Protein AF-A0A9W5Z400-F1 (afdb_monomer_lite)

Radius of gyration: 17.89 Å; chains: 1; bounding box: 46×37×46 Å

InterPro domains:
  IPR029044 Nucleotide-diphospho-sugar transferases [G3DSA:3.90.550.10] (2-197)
  IPR029044 Nucleotide-diphospho-sugar transferases [SSF53448] (30-195)
  IPR050587 GNT1/Glycosyltransferase 8 [PTHR11183] (16-193)

pLDDT: mean 90.61, std 10.57, range [46.88, 98.44]

Organism: NCBI:txid319629

Structure (mmCIF, N/CA/C/O backbone):
data_AF-A0A9W5Z400-F1
#
_entry.id   AF-A0A9W5Z400-F1
#
loop_
_atom_site.group_PDB
_atom_site.id
_atom_site.type_symbol
_atom_site.label_atom_id
_atom_site.label_alt_id
_atom_site.label_comp_id
_atom_site.label_asym_id
_atom_site.label_entity_id
_atom_site.label_seq_id
_atom_site.pdbx_PDB_ins_code
_atom_site.Cartn_x
_atom_site.Cartn_y
_atom_site.Cartn_z
_atom_site.occupancy
_atom_site.B_iso_or_equiv
_atom_site.auth_seq_id
_atom_site.auth_comp_id
_atom_site.auth_asym_id
_atom_site.auth_atom_id
_atom_site.pdbx_PDB_model_num
ATOM 1 N N . MET A 1 1 ? -8.909 1.472 8.954 1.00 91.25 1 MET A N 1
ATOM 2 C CA . MET A 1 1 ? -8.642 2.135 10.253 1.00 91.25 1 MET A CA 1
ATOM 3 C C . MET A 1 1 ? -8.827 3.635 10.073 1.00 91.25 1 MET A C 1
ATOM 5 O O . MET A 1 1 ? -8.735 4.088 8.938 1.00 91.25 1 MET A O 1
ATOM 9 N N . TYR A 1 2 ? -9.121 4.393 11.129 1.00 92.81 2 TYR A N 1
ATOM 10 C CA . TYR A 1 2 ? -9.245 5.856 11.057 1.00 92.81 2 TYR A CA 1
ATOM 11 C C . TYR A 1 2 ? -8.787 6.518 12.372 1.00 92.81 2 TYR A C 1
ATOM 13 O O . TYR A 1 2 ? -8.890 5.873 13.416 1.00 92.81 2 TYR A O 1
ATOM 21 N N . PRO A 1 3 ? -8.304 7.778 12.362 1.00 92.44 3 PRO A N 1
ATOM 22 C CA . PRO A 1 3 ? -7.922 8.486 13.586 1.00 92.44 3 PRO A CA 1
ATOM 23 C C . PRO A 1 3 ? -9.074 8.578 14.596 1.00 92.44 3 PRO A C 1
ATOM 25 O O . PRO A 1 3 ? -10.140 9.097 14.267 1.00 92.44 3 PRO A O 1
ATOM 28 N N . SER A 1 4 ? -8.852 8.142 15.836 1.00 92.50 4 SER A N 1
ATOM 29 C CA . SER A 1 4 ? -9.855 8.095 16.917 1.00 92.50 4 SER A CA 1
ATOM 30 C C . SER A 1 4 ? -10.515 9.448 17.205 1.00 92.50 4 SER A C 1
ATOM 32 O O . SER A 1 4 ? -11.693 9.503 17.554 1.00 92.50 4 SER A O 1
ATOM 34 N N . LYS A 1 5 ? -9.783 10.547 16.983 1.00 90.56 5 LYS A N 1
ATOM 35 C CA . LYS A 1 5 ? -10.284 11.924 17.100 1.00 90.56 5 LYS A CA 1
ATOM 36 C C . LYS A 1 5 ? -11.416 12.271 16.125 1.00 90.56 5 LYS A C 1
ATOM 38 O O . LYS A 1 5 ? -12.110 13.260 16.346 1.00 90.56 5 LYS A O 1
ATOM 43 N N . PHE A 1 6 ? -11.592 11.517 15.038 1.00 90.81 6 PHE A N 1
ATOM 44 C CA . PHE A 1 6 ? -12.706 11.724 14.115 1.00 90.81 6 PHE A CA 1
ATOM 45 C C . PHE A 1 6 ? -13.956 11.065 14.689 1.00 90.81 6 PHE A C 1
ATOM 47 O O . PHE A 1 6 ? -14.087 9.842 14.710 1.00 90.81 6 PHE A O 1
ATOM 54 N N . LEU A 1 7 ? -14.886 11.879 15.182 1.00 86.56 7 LEU A N 1
ATOM 55 C CA . LEU A 1 7 ? -16.115 11.363 15.763 1.00 86.56 7 LEU A CA 1
ATOM 56 C C . LEU A 1 7 ? -16.988 10.754 14.660 1.00 86.56 7 LEU A C 1
ATOM 58 O O . LEU A 1 7 ? -17.197 11.339 13.607 1.00 86.56 7 LEU A O 1
ATOM 62 N N . VAL A 1 8 ? -17.545 9.576 14.923 1.00 84.62 8 VAL A N 1
ATOM 63 C CA . VAL A 1 8 ? -18.515 8.907 14.031 1.00 84.62 8 VAL A CA 1
ATOM 64 C C . VAL A 1 8 ? -19.956 9.092 14.509 1.00 84.62 8 VAL A C 1
ATOM 66 O O . VAL A 1 8 ? -20.870 8.436 14.018 1.00 84.62 8 VAL A O 1
ATOM 69 N N . SER A 1 9 ? -20.160 9.995 15.473 1.00 88.88 9 SER A N 1
ATOM 70 C CA . SER A 1 9 ? -21.476 10.353 15.997 1.00 88.88 9 SER A CA 1
ATOM 71 C C . SER A 1 9 ? -22.384 10.850 14.876 1.00 88.88 9 SER A C 1
ATOM 73 O O . SER A 1 9 ? -21.961 11.656 14.048 1.00 88.88 9 SER A O 1
ATOM 75 N N . GLU A 1 10 ? -23.646 10.424 14.881 1.00 88.81 10 GLU A N 1
ATOM 76 C CA . GLU A 1 10 ? -24.660 10.885 13.921 1.00 88.81 10 GLU A CA 1
ATOM 77 C C . GLU A 1 10 ? -24.891 12.404 13.998 1.00 88.81 10 GLU A C 1
ATOM 79 O O . GLU A 1 10 ? -25.267 13.034 13.012 1.00 88.81 10 GLU A O 1
ATOM 84 N N . ASN A 1 11 ? -24.582 13.008 15.149 1.00 90.12 11 ASN A N 1
ATOM 85 C CA . ASN A 1 11 ? -24.721 14.443 15.381 1.00 90.12 11 ASN A CA 1
ATOM 86 C C . ASN A 1 11 ? -23.493 15.256 14.935 1.00 90.12 11 ASN A C 1
ATOM 88 O O . ASN A 1 11 ? -23.542 16.486 14.969 1.00 90.12 11 ASN A O 1
ATOM 92 N N . ASP A 1 12 ? -22.393 14.608 14.531 1.00 90.31 12 ASP A N 1
ATOM 93 C CA . ASP A 1 12 ? -21.224 15.311 14.002 1.00 90.31 12 ASP A CA 1
ATOM 94 C C . ASP A 1 12 ? -21.395 15.588 12.498 1.00 90.31 12 ASP A C 1
ATOM 96 O O . ASP A 1 12 ? -21.547 14.675 11.674 1.00 90.31 12 ASP A O 1
ATOM 100 N N . SER A 1 13 ? -21.369 16.875 12.150 1.00 91.44 13 SER A N 1
ATOM 101 C CA .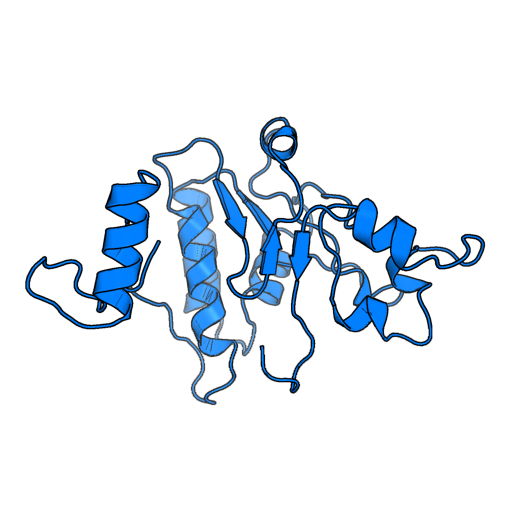 SER A 1 13 ? -21.514 17.389 10.785 1.00 91.44 13 SER A CA 1
ATOM 102 C C . SER A 1 13 ? -20.179 17.643 10.073 1.00 91.44 13 SER A C 1
ATOM 104 O O . SER A 1 13 ? -20.193 18.068 8.912 1.00 91.44 13 SER A O 1
ATOM 106 N N . SER A 1 14 ? -19.046 17.355 10.727 1.00 94.75 14 SER A N 1
ATOM 107 C CA . SER A 1 14 ? -17.711 17.431 10.130 1.00 94.75 14 SER A CA 1
ATOM 108 C C . SER A 1 14 ? -17.606 16.579 8.861 1.00 94.75 14 SER A C 1
ATOM 110 O O . SER A 1 14 ? -18.334 15.596 8.656 1.00 94.75 14 SER A O 1
ATOM 112 N N . ARG A 1 15 ? -16.708 16.982 7.955 1.00 94.31 15 ARG A N 1
ATOM 113 C CA . ARG A 1 15 ? -16.523 16.295 6.671 1.00 94.31 15 ARG A CA 1
ATOM 114 C C . ARG A 1 15 ? -16.054 14.860 6.896 1.00 94.31 15 ARG A C 1
ATOM 116 O O . ARG A 1 15 ? -16.562 13.948 6.249 1.00 94.31 15 ARG A O 1
ATOM 123 N N . GLU A 1 16 ? -15.128 14.674 7.825 1.00 94.56 16 GLU A N 1
ATOM 124 C CA . GLU A 1 16 ? -14.539 13.394 8.204 1.00 94.56 16 GLU A CA 1
ATOM 125 C C . GLU A 1 16 ? -15.621 12.445 8.722 1.00 94.56 16 GLU A C 1
ATOM 127 O O . GLU A 1 16 ? -15.765 11.337 8.203 1.00 94.56 16 GLU A O 1
ATOM 132 N N . ALA A 1 17 ? -16.452 12.906 9.664 1.00 94.44 17 ALA A N 1
ATOM 133 C CA . ALA A 1 17 ? -17.547 12.117 10.217 1.00 94.44 17 ALA A CA 1
ATOM 134 C C . ALA A 1 17 ? -18.541 11.682 9.130 1.00 94.44 17 ALA A C 1
ATOM 136 O O . ALA A 1 17 ? -18.916 10.510 9.049 1.00 94.44 17 ALA A O 1
ATOM 137 N N . ARG A 1 18 ? -18.923 12.606 8.238 1.00 94.94 18 ARG A N 1
ATOM 138 C CA . ARG A 1 18 ? -19.828 12.317 7.115 1.00 94.94 18 ARG A CA 1
ATOM 139 C C . ARG A 1 18 ? -19.253 11.284 6.146 1.00 94.94 18 ARG A C 1
ATOM 141 O O . ARG A 1 18 ? -19.992 10.402 5.718 1.00 94.94 18 ARG A O 1
ATOM 148 N N . LEU A 1 19 ? -17.968 11.381 5.798 1.00 95.50 19 LEU A N 1
ATOM 149 C CA . LEU A 1 19 ? -17.313 10.436 4.887 1.00 95.50 19 LEU A CA 1
ATOM 150 C C . LEU A 1 19 ? -17.152 9.048 5.518 1.00 95.50 19 LEU A C 1
ATOM 152 O O . LEU A 1 19 ? -17.405 8.046 4.851 1.00 95.50 19 LEU A O 1
ATOM 156 N N . LEU A 1 20 ? -16.804 8.977 6.806 1.00 96.12 20 LEU A N 1
ATOM 157 C CA . LEU A 1 20 ? -16.728 7.710 7.538 1.00 96.12 20 LEU A CA 1
ATOM 158 C C . LEU A 1 20 ? -18.101 7.030 7.622 1.00 96.12 20 LEU A C 1
ATOM 160 O O . LEU A 1 20 ? -18.207 5.839 7.324 1.00 96.12 20 LEU A O 1
ATOM 164 N N . ARG A 1 21 ? -19.164 7.780 7.949 1.00 95.75 21 ARG A N 1
ATOM 165 C CA . ARG A 1 21 ? -20.539 7.252 7.933 1.00 95.75 21 ARG A CA 1
ATOM 166 C C . ARG A 1 21 ? -20.953 6.801 6.538 1.00 95.75 21 ARG A C 1
ATOM 168 O O . ARG A 1 21 ? -21.468 5.701 6.395 1.00 95.75 21 ARG A O 1
ATOM 175 N N . PHE A 1 22 ? -20.642 7.578 5.500 1.00 95.94 22 PHE A N 1
ATOM 176 C CA . PHE A 1 22 ? -20.916 7.179 4.119 1.00 95.94 22 PHE A CA 1
ATOM 177 C C . PHE A 1 22 ? -20.249 5.842 3.765 1.00 95.94 22 PHE A C 1
ATOM 179 O O . PHE A 1 22 ? -20.914 4.967 3.209 1.00 95.94 22 PHE A O 1
ATOM 186 N N . ALA A 1 23 ? -18.978 5.658 4.139 1.00 96.25 23 ALA A N 1
ATOM 187 C CA . ALA A 1 23 ? -18.245 4.413 3.922 1.00 96.25 23 ALA A CA 1
ATOM 188 C C . ALA A 1 23 ? -18.863 3.218 4.670 1.00 96.25 23 ALA A C 1
ATOM 190 O O . ALA A 1 23 ? -19.027 2.140 4.096 1.00 96.25 23 ALA A O 1
ATOM 191 N N . ARG A 1 24 ? -19.249 3.417 5.935 1.00 96.50 24 ARG A N 1
ATOM 192 C CA . ARG A 1 24 ? -19.949 2.414 6.752 1.00 96.50 24 ARG A CA 1
ATOM 193 C C . ARG A 1 24 ? -21.296 2.030 6.132 1.00 96.50 24 ARG A C 1
ATOM 195 O O . ARG A 1 24 ? -21.558 0.848 5.939 1.00 96.50 24 ARG A O 1
ATOM 202 N N . ASP A 1 25 ? -22.118 3.022 5.805 1.00 96.81 25 ASP A N 1
ATOM 203 C CA . ASP A 1 25 ? -23.532 2.827 5.470 1.00 96.81 25 ASP A CA 1
ATOM 204 C C . ASP A 1 25 ? -23.744 2.349 4.029 1.00 96.81 25 ASP A C 1
ATOM 206 O O . ASP A 1 25 ? -24.660 1.571 3.777 1.00 96.81 25 ASP A O 1
ATOM 210 N N . ASN A 1 26 ? -22.896 2.778 3.084 1.00 97.94 26 ASN A N 1
ATOM 211 C CA . ASN A 1 26 ? -23.066 2.456 1.659 1.00 97.94 26 ASN A CA 1
ATOM 212 C C . ASN A 1 26 ? -22.161 1.318 1.180 1.00 97.94 26 ASN A C 1
ATOM 214 O O . ASN A 1 26 ? -22.515 0.629 0.227 1.00 97.94 26 ASN A O 1
ATOM 218 N N . TYR A 1 27 ? -21.009 1.110 1.825 1.00 96.69 27 TYR A N 1
ATOM 219 C CA . TYR A 1 27 ? -20.039 0.085 1.421 1.00 96.69 27 TYR A CA 1
ATOM 220 C C . TYR A 1 27 ? -19.792 -0.978 2.496 1.00 96.69 27 TYR A C 1
ATOM 222 O O . TYR A 1 27 ? -18.958 -1.859 2.303 1.00 96.69 27 TYR A O 1
ATOM 230 N N . GLY A 1 28 ? -20.489 -0.914 3.637 1.00 97.06 28 GLY A N 1
ATOM 231 C CA . GLY A 1 28 ? -20.344 -1.900 4.711 1.00 97.06 28 GLY A CA 1
ATOM 232 C C . GLY A 1 28 ? -18.962 -1.891 5.371 1.00 97.06 28 GLY A C 1
ATOM 233 O O . GLY A 1 28 ? -18.542 -2.904 5.934 1.00 97.06 28 GLY A O 1
ATOM 234 N N . VAL A 1 29 ? -18.228 -0.774 5.293 1.00 96.38 29 VAL A N 1
ATOM 235 C CA . VAL A 1 29 ? -16.872 -0.682 5.847 1.00 96.38 29 VAL A CA 1
ATOM 236 C C . VAL A 1 29 ? -16.911 -0.839 7.367 1.00 96.38 29 VAL A C 1
ATOM 238 O O . VAL A 1 29 ? -17.578 -0.085 8.078 1.00 96.38 29 VAL A O 1
ATOM 241 N N . LYS A 1 30 ? -16.120 -1.786 7.885 1.00 95.62 30 LYS A N 1
ATOM 242 C CA . LYS A 1 30 ? -15.877 -1.940 9.324 1.00 95.62 30 LYS A CA 1
ATOM 243 C C . LYS A 1 30 ? -14.902 -0.865 9.801 1.00 95.62 30 LYS A C 1
ATOM 245 O O . LYS A 1 30 ? -13.687 -0.975 9.630 1.00 95.62 30 LYS A O 1
ATOM 250 N N . LEU A 1 31 ? -15.444 0.191 10.398 1.00 95.31 31 LEU A N 1
ATOM 251 C CA . LEU A 1 31 ? -14.658 1.288 10.953 1.00 95.31 31 LEU A CA 1
ATOM 252 C C . LEU A 1 31 ? -13.960 0.850 12.250 1.00 95.31 31 LEU A C 1
ATOM 254 O O . LEU A 1 31 ? -14.615 0.441 13.204 1.00 95.31 31 LEU A O 1
ATOM 258 N N . LYS A 1 32 ? -12.629 0.972 12.291 1.00 94.06 32 LYS A N 1
ATOM 259 C CA . LYS A 1 32 ? -11.805 0.734 13.485 1.00 94.06 32 LYS A CA 1
ATOM 260 C C . LYS A 1 32 ? -11.026 2.005 13.852 1.00 94.06 32 LYS A C 1
ATOM 262 O O . LYS A 1 32 ? -10.175 2.397 13.040 1.00 94.06 32 LYS A O 1
ATOM 267 N N . PRO A 1 33 ? -11.321 2.651 14.997 1.00 94.12 33 PRO A N 1
ATOM 268 C CA . PRO A 1 33 ? -10.570 3.812 15.457 1.00 94.12 33 PRO A CA 1
ATOM 269 C C . PRO A 1 33 ? -9.173 3.393 15.912 1.00 94.12 33 PRO A C 1
ATOM 271 O O . PRO A 1 33 ? -8.991 2.303 16.452 1.00 94.12 33 PRO A O 1
ATOM 274 N N . ILE A 1 34 ? -8.203 4.275 15.708 1.00 92.38 34 ILE A N 1
ATOM 275 C CA . ILE A 1 34 ? -6.815 4.095 16.132 1.00 92.38 34 ILE A CA 1
ATOM 276 C C . ILE A 1 34 ? -6.236 5.407 16.658 1.00 92.38 34 ILE A C 1
ATOM 278 O O . ILE A 1 34 ? -6.613 6.489 16.204 1.00 92.38 34 ILE A O 1
ATOM 282 N N . GLU A 1 35 ? -5.273 5.308 17.564 1.00 91.00 35 GLU A N 1
ATOM 283 C CA . GLU A 1 35 ? -4.413 6.440 17.898 1.00 91.00 35 GLU A CA 1
ATOM 284 C C . GLU A 1 35 ? -3.3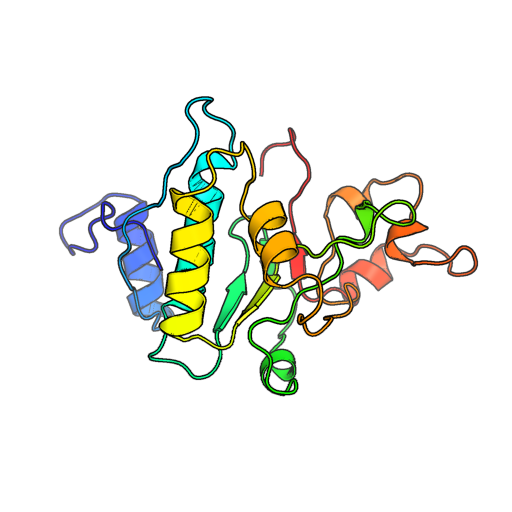35 6.590 16.823 1.00 91.00 35 GLU A C 1
ATOM 286 O O . GLU A 1 35 ? -2.681 5.620 16.440 1.00 91.00 35 GLU A O 1
ATOM 291 N N . VAL A 1 36 ? -3.176 7.805 16.301 1.00 87.56 3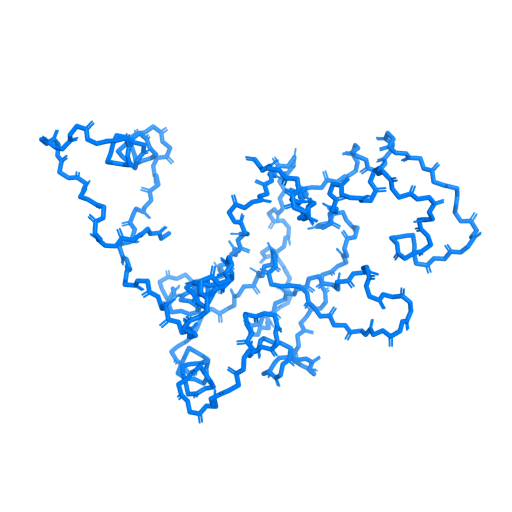6 VAL A N 1
ATOM 292 C CA . VAL A 1 36 ? -2.169 8.095 15.274 1.00 87.56 36 VAL A CA 1
ATOM 293 C C . VAL A 1 36 ? -0.794 8.071 15.929 1.00 87.56 36 VAL A C 1
ATOM 295 O O . VAL A 1 36 ? -0.555 8.808 16.887 1.00 87.56 36 VAL A O 1
ATOM 298 N N . ILE A 1 37 ? 0.120 7.268 15.386 1.00 82.31 37 ILE A N 1
ATOM 299 C CA . ILE A 1 37 ? 1.514 7.276 15.825 1.00 82.31 37 ILE A CA 1
ATOM 300 C C . ILE A 1 37 ? 2.202 8.451 15.134 1.00 82.31 37 ILE A C 1
ATOM 302 O O . ILE A 1 37 ? 2.311 8.489 13.908 1.00 82.31 37 ILE A O 1
ATOM 306 N N . MET A 1 38 ? 2.650 9.414 15.936 1.00 74.88 38 MET A N 1
ATOM 307 C CA . MET A 1 38 ? 3.469 10.541 15.500 1.00 74.88 38 MET A CA 1
ATOM 308 C C . MET A 1 38 ? 4.845 10.434 16.145 1.00 74.88 38 MET A C 1
ATOM 310 O O . MET A 1 38 ? 4.953 10.452 17.372 1.00 74.88 38 MET A O 1
ATOM 314 N N . LYS A 1 39 ? 5.887 10.355 15.317 1.00 69.75 39 LYS A N 1
ATOM 315 C CA . LYS A 1 39 ? 7.286 10.367 15.754 1.00 69.75 39 LYS A CA 1
ATOM 316 C C . LYS A 1 39 ? 8.094 11.271 14.813 1.00 69.75 39 LYS A C 1
ATOM 318 O O . LYS A 1 39 ? 7.853 11.296 13.610 1.00 69.75 39 LYS A O 1
ATOM 323 N N . GLY A 1 40 ? 9.005 12.062 15.385 1.00 58.00 40 GLY A N 1
ATOM 324 C CA . GLY A 1 40 ? 9.754 13.113 14.683 1.00 58.00 40 GLY A CA 1
ATOM 325 C C . GLY A 1 40 ? 9.122 14.510 14.816 1.00 58.00 40 GLY A C 1
ATOM 326 O O . GLY A 1 40 ? 7.910 14.681 14.726 1.00 58.00 40 GLY A O 1
ATOM 327 N N . GLY A 1 41 ? 9.955 15.526 15.070 1.00 46.88 41 GLY A N 1
ATOM 328 C CA . GLY A 1 41 ? 9.536 16.896 15.424 1.00 46.88 41 GLY A CA 1
ATOM 329 C C . GLY A 1 41 ? 9.586 17.929 14.290 1.00 46.88 41 GLY A C 1
ATOM 330 O O . GLY A 1 41 ? 9.443 19.119 14.554 1.00 46.88 41 GLY A O 1
ATOM 331 N N . GLY A 1 42 ? 9.820 17.508 13.043 1.00 52.12 42 GLY A N 1
ATOM 332 C CA . GLY A 1 42 ? 10.124 18.420 11.929 1.00 52.12 42 GLY A CA 1
ATOM 333 C C . GLY A 1 42 ? 8.953 18.817 11.024 1.00 52.12 42 GLY A C 1
ATOM 334 O O . GLY A 1 42 ? 9.159 19.576 10.084 1.00 52.12 42 GLY A O 1
ATOM 335 N N . GLY A 1 43 ? 7.741 18.291 11.239 1.00 53.59 43 GLY A N 1
ATOM 336 C CA . GLY A 1 43 ? 6.599 18.563 10.350 1.00 53.59 43 GLY A CA 1
ATOM 337 C C . GLY A 1 43 ? 6.733 17.969 8.940 1.00 53.59 43 GLY A C 1
ATOM 338 O O . GLY A 1 43 ? 5.981 18.351 8.045 1.00 53.59 43 GLY A O 1
ATOM 339 N N . ALA A 1 44 ? 7.670 17.034 8.729 1.00 59.59 44 ALA A N 1
ATOM 340 C CA . ALA A 1 44 ? 7.772 16.289 7.479 1.00 59.59 44 ALA A CA 1
ATOM 341 C C . ALA A 1 44 ? 6.456 15.524 7.217 1.00 59.59 44 ALA A C 1
ATOM 343 O O . ALA A 1 44 ? 5.876 14.983 8.172 1.00 59.59 44 ALA A O 1
ATOM 344 N N . PRO A 1 45 ? 5.986 15.428 5.954 1.00 60.88 45 PRO A N 1
ATOM 345 C CA . PRO A 1 45 ? 4.711 14.783 5.626 1.00 60.88 45 PRO A CA 1
ATOM 346 C C . PRO A 1 45 ? 4.597 13.336 6.133 1.00 60.88 45 PRO A C 1
ATOM 348 O O . PRO A 1 45 ? 3.495 12.836 6.341 1.00 60.88 45 PRO A O 1
ATOM 351 N N . TRP A 1 46 ? 5.731 12.671 6.366 1.00 63.59 46 TRP A N 1
ATOM 352 C CA . TRP A 1 46 ? 5.818 11.250 6.708 1.00 63.59 46 TRP A CA 1
ATOM 353 C C . TRP A 1 46 ? 5.945 10.987 8.215 1.00 63.59 46 TRP A C 1
ATOM 355 O O . TRP A 1 46 ? 6.010 9.838 8.635 1.00 63.59 46 TRP A O 1
ATOM 365 N N . SER A 1 47 ? 5.896 12.024 9.056 1.00 64.56 47 SER A N 1
ATOM 366 C CA . SER A 1 47 ? 5.939 11.911 10.531 1.00 64.56 47 SER A CA 1
ATOM 367 C C . SER A 1 47 ? 4.792 11.091 11.149 1.00 64.56 47 SER A C 1
ATOM 369 O O . SER A 1 47 ? 4.869 10.678 12.306 1.00 64.56 47 SER A O 1
ATOM 371 N N . THR A 1 48 ? 3.730 10.829 10.380 1.00 71.75 48 THR A N 1
ATOM 372 C CA . THR A 1 48 ? 2.596 9.965 10.763 1.00 71.75 48 THR A CA 1
ATOM 373 C C . THR A 1 48 ? 2.601 8.603 10.063 1.00 71.75 48 THR A C 1
ATOM 375 O O . THR A 1 48 ? 1.707 7.789 10.314 1.00 71.75 48 THR A O 1
ATOM 378 N N . SER A 1 49 ? 3.590 8.330 9.203 1.00 74.69 49 SER A N 1
ATOM 379 C CA . SER A 1 49 ? 3.648 7.132 8.350 1.00 74.69 49 SER A CA 1
ATOM 380 C C . SER A 1 49 ? 3.626 5.830 9.152 1.00 74.69 49 SER A C 1
ATOM 382 O O . SER A 1 49 ? 2.944 4.892 8.746 1.00 74.69 49 SER A O 1
ATOM 384 N N . TYR A 1 50 ? 4.223 5.807 10.350 1.00 82.56 50 TYR A N 1
ATOM 385 C CA . TYR A 1 50 ? 4.193 4.674 11.288 1.00 82.56 50 TYR A CA 1
ATOM 386 C C . TYR A 1 50 ? 2.781 4.157 11.583 1.00 82.56 50 TYR A C 1
ATOM 388 O O . TYR A 1 50 ? 2.592 2.983 11.892 1.00 82.56 50 TYR A O 1
ATOM 396 N N . THR A 1 51 ? 1.766 5.014 11.450 1.00 85.00 51 THR A N 1
ATOM 397 C CA . THR A 1 51 ? 0.360 4.649 11.653 1.00 85.00 51 THR A CA 1
ATOM 398 C C . THR A 1 51 ? -0.080 3.502 10.740 1.00 85.00 51 THR A C 1
ATOM 400 O O . THR A 1 51 ? -0.921 2.698 11.144 1.00 85.00 51 THR A O 1
ATOM 403 N N . LYS A 1 52 ? 0.504 3.359 9.539 1.00 90.31 52 LYS A N 1
ATOM 404 C CA . LYS A 1 52 ? 0.177 2.235 8.646 1.00 90.31 52 LYS A CA 1
ATOM 405 C C . LYS A 1 52 ? 0.646 0.884 9.202 1.00 90.31 52 LYS A C 1
ATOM 407 O O . LYS A 1 52 ? 0.019 -0.135 8.933 1.00 90.31 52 LYS A O 1
ATOM 412 N N . LEU A 1 53 ? 1.674 0.875 10.056 1.00 92.25 53 LEU A N 1
ATOM 413 C CA . LEU A 1 53 ? 2.199 -0.337 10.696 1.00 92.25 53 LEU A CA 1
ATOM 414 C C . LEU A 1 53 ? 1.256 -0.887 11.781 1.00 92.25 53 LEU A C 1
ATOM 416 O O . LEU A 1 53 ? 1.344 -2.060 12.134 1.00 92.25 53 LEU A O 1
ATOM 420 N N . LEU A 1 54 ? 0.250 -0.114 12.217 1.00 93.62 54 LEU A N 1
ATOM 421 C CA . LEU A 1 54 ? -0.855 -0.628 13.043 1.00 93.62 54 LEU A CA 1
ATOM 422 C C . LEU A 1 54 ? -1.678 -1.722 12.336 1.00 93.62 54 LEU A C 1
ATOM 424 O O . LEU A 1 54 ? -2.445 -2.436 12.988 1.00 93.62 54 LEU A O 1
ATOM 428 N N . ALA A 1 55 ? -1.521 -1.881 11.016 1.00 95.38 55 ALA A N 1
ATOM 429 C CA . ALA A 1 55 ? -2.124 -2.972 10.257 1.00 95.38 55 ALA A CA 1
ATOM 430 C C . ALA A 1 55 ? -1.650 -4.360 10.733 1.00 95.38 55 ALA A C 1
ATOM 432 O O . ALA A 1 55 ? -2.425 -5.312 10.664 1.00 95.38 55 ALA A O 1
ATOM 433 N N . PHE A 1 56 ? -0.441 -4.472 11.297 1.00 96.38 56 PHE A N 1
ATOM 434 C CA . PHE A 1 56 ? 0.074 -5.726 11.865 1.00 96.38 56 PHE A CA 1
ATOM 435 C C . PHE A 1 56 ? -0.696 -6.189 13.110 1.00 96.38 56 PHE A C 1
ATOM 437 O O . PHE A 1 56 ? -0.697 -7.377 13.418 1.00 96.38 56 PHE A O 1
ATOM 444 N N . ASN A 1 57 ? -1.421 -5.284 13.778 1.00 96.19 57 ASN A N 1
ATOM 445 C CA . ASN A 1 57 ? -2.268 -5.608 14.929 1.00 96.19 57 ASN A CA 1
ATOM 446 C C . ASN A 1 57 ? -3.712 -5.989 14.542 1.00 96.19 57 ASN A C 1
ATOM 448 O O . ASN A 1 57 ? -4.582 -6.126 15.399 1.00 96.19 57 ASN A O 1
ATOM 452 N N . GLN A 1 58 ? -4.029 -6.115 13.250 1.00 95.94 58 GLN A N 1
ATOM 453 C CA . GLN A 1 58 ? -5.372 -6.489 12.790 1.00 95.94 58 GLN A CA 1
ATOM 454 C C . GLN A 1 58 ? -5.585 -8.011 12.835 1.00 95.94 58 GLN A C 1
ATOM 456 O O . GLN A 1 58 ? -5.972 -8.620 11.843 1.00 95.94 58 GLN A O 1
ATOM 461 N N . THR A 1 59 ? -5.363 -8.610 14.005 1.00 96.50 59 THR A N 1
ATOM 462 C CA . THR A 1 59 ? -5.363 -10.065 14.251 1.00 96.50 59 THR A CA 1
ATOM 463 C C . THR A 1 59 ? -6.733 -10.739 14.140 1.00 96.50 59 THR A C 1
ATOM 465 O O . THR A 1 59 ? -6.817 -11.960 14.152 1.00 96.50 59 THR A O 1
ATOM 468 N N . ASP A 1 60 ? -7.804 -9.964 13.949 1.00 96.12 60 ASP A N 1
ATOM 469 C CA . ASP A 1 60 ? -9.128 -10.485 13.576 1.00 96.12 60 ASP A CA 1
ATOM 470 C C . ASP A 1 60 ? -9.175 -11.046 12.135 1.00 96.12 60 ASP A C 1
ATOM 472 O O . ASP A 1 60 ? -10.214 -11.554 11.707 1.00 96.12 60 ASP A O 1
ATOM 476 N N . TYR A 1 61 ? -8.094 -10.895 11.362 1.00 97.06 61 TYR A N 1
ATOM 477 C CA . TYR A 1 61 ? -7.987 -11.321 9.969 1.00 97.06 61 TYR A CA 1
ATOM 478 C C . TYR A 1 61 ? -6.714 -12.143 9.741 1.00 97.06 61 TYR A C 1
ATOM 480 O O . TYR A 1 61 ? -5.640 -11.768 10.204 1.00 97.06 61 TYR A O 1
ATOM 488 N N . ASP A 1 62 ? -6.812 -13.200 8.930 1.00 97.44 62 ASP A N 1
ATOM 489 C CA . ASP A 1 62 ? -5.657 -14.035 8.555 1.00 97.44 62 ASP A CA 1
ATOM 490 C C . ASP A 1 62 ? -4.671 -13.310 7.623 1.00 97.44 62 ASP A C 1
ATOM 492 O O . ASP A 1 62 ? -3.482 -13.638 7.549 1.00 97.44 62 ASP A O 1
ATOM 496 N N . ARG A 1 63 ? -5.187 -12.353 6.846 1.00 98.00 63 ARG A N 1
ATOM 497 C CA . ARG A 1 63 ? -4.458 -11.579 5.840 1.00 98.00 63 ARG A CA 1
ATOM 498 C C . ARG A 1 63 ? -5.016 -10.166 5.774 1.00 98.00 63 ARG A C 1
ATOM 500 O O . ARG A 1 63 ? -6.233 -9.981 5.744 1.00 98.00 63 ARG A O 1
ATOM 507 N N . VAL A 1 64 ? -4.134 -9.178 5.680 1.00 97.88 64 VAL A N 1
ATOM 508 C CA . VAL A 1 64 ? -4.503 -7.765 5.540 1.00 97.88 64 VAL A CA 1
ATOM 509 C C . VAL A 1 64 ? -3.695 -7.141 4.418 1.00 97.88 64 VAL A C 1
ATOM 511 O O . VAL A 1 64 ? -2.478 -7.044 4.508 1.00 97.88 64 VAL A O 1
ATOM 514 N N . LEU A 1 65 ? -4.375 -6.691 3.366 1.00 97.88 65 LEU A N 1
ATOM 515 C CA . LEU A 1 65 ? -3.765 -5.872 2.325 1.00 97.88 65 LEU A CA 1
ATOM 516 C C . LEU A 1 65 ? -3.851 -4.399 2.747 1.00 97.88 65 LEU A C 1
ATOM 518 O O . LEU A 1 65 ? -4.925 -3.796 2.725 1.00 97.88 65 LEU A O 1
ATOM 522 N N . ASN A 1 66 ? -2.724 -3.835 3.168 1.00 97.00 66 ASN A N 1
ATOM 523 C CA . ASN A 1 66 ? -2.591 -2.427 3.506 1.00 97.00 66 ASN A CA 1
ATOM 524 C C . ASN A 1 66 ? -2.192 -1.623 2.261 1.00 97.00 66 ASN A C 1
ATOM 526 O O . ASN A 1 66 ? -1.207 -1.950 1.599 1.00 97.00 66 ASN A O 1
ATOM 530 N N . LEU A 1 67 ? -2.944 -0.561 1.978 1.00 95.94 67 LEU A N 1
ATOM 531 C CA . LEU A 1 67 ? -2.730 0.348 0.852 1.00 95.94 67 LEU A CA 1
ATOM 532 C C . LEU A 1 67 ? -2.461 1.752 1.386 1.00 95.94 67 LEU A C 1
ATOM 534 O O . LEU A 1 67 ? -3.070 2.170 2.375 1.00 95.94 67 LEU A O 1
ATOM 538 N N . ASP A 1 68 ? -1.554 2.467 0.735 1.00 92.06 68 ASP A N 1
ATOM 539 C CA . ASP A 1 68 ? -1.297 3.864 1.049 1.00 92.06 68 ASP A CA 1
ATOM 540 C C . ASP A 1 68 ? -2.492 4.764 0.705 1.00 92.06 68 ASP A C 1
ATOM 542 O O . ASP A 1 68 ? -3.327 4.457 -0.149 1.00 92.06 68 ASP A O 1
ATOM 546 N N . SER A 1 69 ? -2.590 5.886 1.414 1.00 89.38 69 SER A N 1
ATOM 547 C CA . SER A 1 69 ? -3.733 6.807 1.299 1.00 89.38 69 SER A CA 1
ATOM 548 C C . SER A 1 69 ? -3.698 7.680 0.041 1.00 89.38 69 SER A C 1
ATOM 550 O O . SER A 1 69 ? -4.718 8.229 -0.372 1.00 89.38 69 SER A O 1
ATOM 552 N N . ASP A 1 70 ? -2.526 7.794 -0.567 1.00 89.94 70 ASP A N 1
ATOM 553 C CA . ASP A 1 70 ? -2.204 8.550 -1.767 1.00 89.94 70 ASP A CA 1
ATOM 554 C C . ASP A 1 70 ? -2.060 7.628 -2.978 1.00 89.94 70 ASP A C 1
ATOM 556 O O . ASP A 1 70 ? -1.086 7.693 -3.729 1.00 89.94 70 ASP A O 1
ATOM 560 N N . ALA A 1 71 ? -3.047 6.764 -3.185 1.00 93.81 71 ALA A N 1
ATOM 561 C CA . ALA A 1 71 ? -3.071 5.850 -4.312 1.00 93.81 71 ALA A CA 1
ATOM 562 C C . ALA A 1 71 ? -4.490 5.597 -4.822 1.00 93.81 71 ALA A C 1
ATOM 564 O O . ALA A 1 71 ? -5.492 5.947 -4.198 1.00 93.81 71 ALA A O 1
ATOM 565 N N . THR A 1 72 ? -4.584 4.982 -5.995 1.00 95.31 72 THR A N 1
ATOM 566 C CA . THR A 1 72 ? -5.843 4.537 -6.590 1.00 95.31 72 THR A CA 1
ATOM 567 C C . THR A 1 72 ? -5.724 3.093 -7.050 1.00 95.31 72 THR A C 1
ATOM 569 O O . THR A 1 72 ? -4.773 2.705 -7.730 1.00 95.31 72 THR A O 1
ATOM 572 N N . LEU A 1 73 ? -6.735 2.301 -6.695 1.00 96.62 73 LEU A N 1
ATOM 573 C CA . LEU A 1 73 ? -6.915 0.951 -7.204 1.00 96.62 73 LEU A CA 1
ATOM 574 C C . LEU A 1 73 ? -7.570 1.021 -8.587 1.00 96.62 73 LEU A C 1
ATOM 576 O O . LEU A 1 73 ? -8.692 1.508 -8.721 1.00 96.62 73 LEU A O 1
ATOM 580 N N . LEU A 1 74 ? -6.870 0.537 -9.609 1.00 97.88 74 LEU A N 1
ATOM 581 C CA . LEU A 1 74 ? -7.356 0.504 -10.990 1.00 97.88 74 LEU A CA 1
ATOM 582 C C . LEU A 1 74 ? -8.032 -0.831 -11.328 1.00 97.88 74 LEU A C 1
ATOM 584 O O . LEU A 1 74 ? -8.907 -0.874 -12.190 1.00 97.88 74 LEU A O 1
ATOM 588 N N . GLN A 1 75 ? -7.633 -1.920 -10.661 1.00 98.12 75 GLN A N 1
ATOM 589 C CA . GLN A 1 75 ? -8.141 -3.278 -10.892 1.00 98.12 75 GLN A CA 1
ATOM 590 C C . GLN A 1 75 ? -8.104 -4.104 -9.597 1.00 98.12 75 GLN A C 1
ATOM 592 O O . GLN A 1 75 ? -7.367 -3.768 -8.674 1.00 98.12 75 GLN A O 1
ATOM 597 N N . THR A 1 76 ? -8.857 -5.211 -9.532 1.00 97.12 76 THR A N 1
ATOM 598 C CA . THR A 1 76 ? -8.786 -6.133 -8.381 1.00 97.12 76 THR A CA 1
ATOM 599 C C . THR A 1 76 ? -7.390 -6.754 -8.228 1.00 97.12 76 THR A C 1
ATOM 601 O O . THR A 1 76 ? -6.714 -7.047 -9.221 1.00 97.12 76 THR A O 1
ATOM 604 N N . MET A 1 77 ? -6.982 -6.952 -6.972 1.00 97.81 77 MET A N 1
ATOM 605 C CA . MET A 1 77 ? -5.729 -7.592 -6.555 1.00 97.81 77 MET A CA 1
ATOM 606 C C . MET A 1 77 ? -5.993 -8.793 -5.630 1.00 97.81 77 MET A C 1
ATOM 608 O O . MET A 1 77 ? -5.146 -9.140 -4.808 1.00 97.81 77 MET A O 1
ATOM 612 N N . ASP A 1 78 ? -7.179 -9.407 -5.719 1.00 97.50 78 ASP A N 1
ATOM 613 C CA . ASP A 1 78 ? -7.604 -10.491 -4.819 1.00 97.50 78 ASP A CA 1
ATOM 614 C C . ASP A 1 78 ? -6.655 -11.696 -4.853 1.00 97.50 78 ASP A C 1
ATOM 616 O O . ASP A 1 78 ? -6.472 -12.386 -3.849 1.00 97.50 78 ASP A O 1
ATOM 620 N N . GLU A 1 79 ? -5.989 -11.929 -5.986 1.00 98.00 79 GLU A N 1
ATOM 621 C CA . GLU A 1 79 ? -4.987 -12.983 -6.122 1.00 98.00 79 GLU A CA 1
ATOM 622 C C . GLU A 1 79 ? -3.802 -12.834 -5.158 1.00 98.00 79 GLU A C 1
ATOM 624 O O . GLU A 1 79 ? -3.173 -13.840 -4.828 1.00 98.00 79 GLU A O 1
ATOM 629 N N . LEU A 1 80 ? -3.516 -11.625 -4.653 1.00 98.25 80 LEU A N 1
ATOM 630 C CA . LEU A 1 80 ? -2.473 -11.429 -3.645 1.00 98.25 80 LEU A CA 1
ATOM 631 C C . LEU A 1 80 ? -2.784 -12.210 -2.362 1.00 98.25 80 LEU A C 1
ATOM 633 O O . LEU A 1 80 ? -1.870 -12.733 -1.734 1.00 98.25 80 LEU A O 1
ATOM 637 N N . PHE A 1 81 ? -4.058 -12.390 -2.002 1.00 98.12 81 PHE A N 1
ATOM 638 C CA . PHE A 1 81 ? -4.442 -13.173 -0.822 1.00 98.12 81 PHE A CA 1
ATOM 639 C C . PHE A 1 81 ? -4.143 -14.676 -0.952 1.00 98.12 81 PHE A C 1
ATOM 641 O O . PHE A 1 81 ? -4.184 -15.389 0.051 1.00 98.12 81 PHE A O 1
ATOM 648 N N . LEU A 1 82 ? -3.821 -15.156 -2.158 1.00 97.50 82 LEU A N 1
ATOM 649 C CA . LEU A 1 82 ? -3.450 -16.549 -2.430 1.00 97.50 82 LEU A CA 1
ATOM 650 C C . LEU A 1 82 ? -1.936 -16.793 -2.354 1.00 97.50 82 LEU A C 1
ATOM 652 O O . LEU A 1 82 ? -1.489 -17.926 -2.544 1.00 97.50 82 LEU A O 1
ATOM 656 N N . LEU A 1 83 ? -1.141 -15.749 -2.102 1.00 97.69 83 LEU A N 1
ATOM 657 C CA . LEU A 1 83 ? 0.301 -15.877 -1.936 1.00 97.69 83 LEU A CA 1
ATOM 658 C C . LEU A 1 83 ? 0.655 -16.798 -0.748 1.00 97.69 83 LEU A C 1
ATOM 660 O O . LEU A 1 83 ? -0.096 -16.863 0.235 1.00 97.69 83 LEU A O 1
ATOM 664 N N . PRO A 1 84 ? 1.805 -17.502 -0.806 1.00 97.12 84 PRO A N 1
ATOM 665 C CA . PRO A 1 84 ? 2.288 -18.306 0.312 1.00 97.12 84 PRO A CA 1
ATOM 666 C C . PRO A 1 84 ? 2.358 -17.505 1.624 1.00 97.12 84 PRO A C 1
ATOM 668 O O . PRO A 1 84 ? 2.609 -16.299 1.586 1.00 97.12 84 PRO A O 1
ATOM 671 N N . PRO A 1 85 ? 2.167 -18.151 2.789 1.00 94.81 85 PRO A N 1
ATOM 672 C CA . PRO A 1 85 ? 2.320 -17.490 4.081 1.00 94.81 85 PRO A CA 1
ATOM 673 C C . PRO A 1 85 ? 3.700 -16.841 4.246 1.00 94.81 85 PRO A C 1
ATOM 675 O O . PRO A 1 85 ? 4.721 -17.503 4.069 1.00 94.81 85 PRO A O 1
ATOM 678 N N . ALA A 1 86 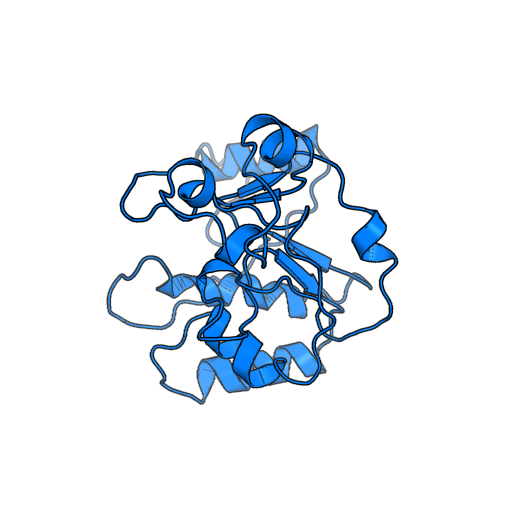? 3.706 -15.567 4.624 1.00 96.00 86 ALA A N 1
ATOM 679 C CA . ALA A 1 86 ? 4.873 -14.786 5.022 1.00 96.00 86 ALA A CA 1
ATOM 680 C C . ALA A 1 86 ? 4.409 -13.695 6.006 1.00 96.00 86 ALA A C 1
ATOM 682 O O . ALA A 1 86 ? 3.245 -13.289 5.919 1.00 96.00 86 ALA A O 1
ATOM 683 N N . PRO A 1 87 ? 5.270 -13.196 6.918 1.00 96.25 87 PRO A N 1
ATOM 684 C CA . PRO A 1 87 ? 4.911 -12.082 7.802 1.00 96.25 87 PRO A CA 1
ATOM 685 C C . PRO A 1 87 ? 4.424 -10.861 7.012 1.00 96.25 87 PRO A C 1
ATOM 687 O O . PRO A 1 87 ? 3.414 -10.241 7.356 1.00 96.25 87 PRO A O 1
ATOM 690 N N . VAL A 1 88 ? 5.107 -10.570 5.902 1.00 97.81 88 VAL A N 1
ATOM 691 C CA . VAL A 1 88 ? 4.736 -9.521 4.960 1.00 97.81 88 VAL A CA 1
ATOM 692 C C . VAL A 1 88 ? 5.171 -9.883 3.534 1.00 97.81 88 VAL A C 1
ATOM 694 O O . VAL A 1 88 ? 6.183 -10.555 3.328 1.00 97.81 88 VAL A O 1
ATOM 697 N N . ALA A 1 89 ? 4.402 -9.429 2.546 1.00 98.38 89 ALA A N 1
ATOM 698 C CA . ALA A 1 89 ? 4.784 -9.398 1.142 1.00 98.38 89 ALA A CA 1
ATOM 699 C C . ALA A 1 89 ? 4.689 -7.966 0.599 1.00 98.38 89 ALA A C 1
ATOM 701 O O . ALA A 1 89 ? 3.688 -7.282 0.838 1.00 98.38 89 ALA A O 1
ATOM 702 N N . MET A 1 90 ? 5.714 -7.509 -0.125 1.00 98.25 90 MET A N 1
ATOM 703 C CA . MET A 1 90 ? 5.834 -6.114 -0.575 1.00 98.25 90 MET A CA 1
ATOM 704 C C . MET A 1 90 ? 6.425 -6.004 -1.985 1.00 98.25 90 MET A C 1
ATOM 706 O O . MET A 1 90 ? 7.251 -6.839 -2.373 1.00 98.25 90 MET A O 1
ATOM 710 N N . PRO A 1 91 ? 6.061 -4.965 -2.758 1.00 97.50 91 PRO A N 1
ATOM 711 C CA . PRO A 1 91 ? 6.752 -4.635 -3.993 1.00 97.50 91 PRO A CA 1
ATOM 712 C C . PRO A 1 91 ? 8.150 -4.069 -3.757 1.00 97.50 91 PRO A C 1
ATOM 714 O O . PRO A 1 91 ? 8.390 -3.364 -2.777 1.00 97.50 91 PRO A O 1
ATOM 717 N N . LEU A 1 92 ? 9.058 -4.312 -4.704 1.00 95.25 92 LEU A N 1
ATOM 718 C CA . LEU A 1 92 ? 10.303 -3.551 -4.782 1.00 95.25 92 LEU A CA 1
ATOM 719 C C . LEU A 1 92 ? 10.000 -2.098 -5.166 1.00 95.25 92 LEU A C 1
ATOM 721 O O . LEU A 1 92 ? 9.213 -1.827 -6.076 1.00 95.25 92 LEU A O 1
ATOM 725 N N . ALA A 1 93 ? 10.673 -1.174 -4.492 1.00 95.88 93 ALA A N 1
ATOM 726 C CA . ALA A 1 93 ? 10.700 0.243 -4.814 1.00 95.88 93 ALA A CA 1
ATOM 727 C C . ALA A 1 93 ? 11.596 0.465 -6.041 1.00 95.88 93 ALA A C 1
ATOM 729 O O . ALA A 1 93 ? 12.750 0.881 -5.935 1.00 95.88 93 ALA A O 1
ATOM 730 N N . TYR A 1 94 ? 11.074 0.120 -7.220 1.00 95.38 94 TYR A N 1
ATOM 731 C CA . TYR A 1 94 ? 11.850 0.045 -8.460 1.00 95.38 94 TYR A CA 1
ATOM 732 C C . TYR A 1 94 ? 12.580 1.353 -8.805 1.00 95.38 94 TYR A C 1
ATOM 734 O O . TYR A 1 94 ? 13.592 1.310 -9.486 1.00 95.38 94 TYR A O 1
ATOM 742 N N . TRP A 1 95 ? 12.115 2.511 -8.333 1.00 94.19 95 TRP A N 1
ATOM 743 C CA . TRP A 1 95 ? 12.740 3.814 -8.587 1.00 94.19 95 TRP A CA 1
ATOM 744 C C . TRP A 1 95 ? 14.129 3.977 -7.951 1.00 94.19 95 TRP A C 1
ATOM 746 O O . TRP A 1 95 ? 14.846 4.909 -8.307 1.00 94.19 95 TRP A O 1
ATOM 756 N N . PHE A 1 96 ? 14.527 3.079 -7.046 1.00 92.62 96 PHE A N 1
ATOM 757 C CA . PHE A 1 96 ? 15.899 3.003 -6.540 1.00 92.62 96 PHE A CA 1
ATOM 758 C C . PHE A 1 96 ? 16.806 2.056 -7.349 1.00 92.62 96 PHE A C 1
ATOM 760 O O . PHE A 1 96 ? 18.017 2.003 -7.119 1.00 92.62 96 PHE A O 1
ATOM 767 N N . TYR A 1 97 ? 16.256 1.323 -8.322 1.00 88.56 97 TYR A N 1
ATOM 768 C CA . TYR A 1 97 ? 17.022 0.450 -9.208 1.00 88.56 97 TYR A CA 1
ATOM 769 C C . TYR A 1 97 ? 17.945 1.263 -10.140 1.00 88.56 97 TYR A C 1
ATOM 771 O O . TYR A 1 97 ? 17.541 2.324 -10.621 1.00 88.56 97 TYR A O 1
ATOM 779 N N . PRO A 1 98 ? 19.161 0.776 -10.463 1.00 88.06 98 PRO A N 1
ATOM 780 C CA . PRO A 1 98 ? 19.786 -0.475 -10.012 1.00 88.06 98 PRO A CA 1
ATOM 781 C C . PRO A 1 98 ? 20.581 -0.350 -8.707 1.00 88.06 98 PRO A C 1
ATOM 783 O O . PRO A 1 98 ? 21.212 -1.318 -8.289 1.00 88.06 98 PRO A O 1
ATOM 786 N N . ASN A 1 99 ? 20.597 0.834 -8.095 1.00 91.31 99 ASN A N 1
ATOM 787 C CA . ASN A 1 99 ? 21.516 1.150 -7.005 1.00 91.31 99 ASN A CA 1
ATOM 788 C C . ASN A 1 99 ? 21.140 0.436 -5.707 1.00 91.31 99 ASN A C 1
ATOM 790 O O . ASN A 1 99 ? 22.019 -0.062 -5.006 1.00 91.31 99 ASN A O 1
ATOM 794 N N . GLU A 1 100 ? 19.845 0.366 -5.405 1.00 91.88 100 GLU A N 1
ATOM 795 C CA . GLU A 1 100 ? 19.348 -0.249 -4.181 1.00 91.88 100 GLU A CA 1
ATOM 796 C C . GLU A 1 100 ? 18.202 -1.209 -4.476 1.00 91.88 100 GLU A C 1
ATOM 798 O O . GLU A 1 100 ? 17.410 -1.034 -5.408 1.00 91.88 100 GLU A O 1
ATOM 803 N N . ARG A 1 101 ? 18.112 -2.247 -3.645 1.00 91.00 101 ARG A N 1
ATOM 804 C CA . ARG A 1 101 ? 17.046 -3.242 -3.698 1.00 91.00 101 ARG A CA 1
ATOM 805 C C . ARG A 1 101 ? 16.268 -3.194 -2.393 1.00 91.00 101 ARG A C 1
ATOM 807 O O . ARG A 1 101 ? 16.491 -4.005 -1.503 1.00 91.00 101 ARG A O 1
ATOM 814 N N . VAL A 1 102 ? 15.374 -2.217 -2.308 1.00 95.06 102 VAL A N 1
ATOM 815 C CA . VAL A 1 102 ? 14.524 -1.968 -1.140 1.00 95.06 102 VAL A CA 1
ATOM 816 C C . VAL A 1 102 ? 13.050 -2.128 -1.500 1.00 95.06 102 VAL A C 1
ATOM 818 O O . VAL A 1 102 ? 12.651 -1.997 -2.660 1.00 95.06 102 VAL A O 1
ATOM 821 N N . PHE A 1 103 ? 12.236 -2.447 -0.505 1.00 96.50 103 PHE A N 1
ATOM 822 C CA . PHE A 1 103 ? 10.792 -2.622 -0.615 1.00 96.50 103 PHE A CA 1
ATOM 823 C C . PHE A 1 103 ? 10.054 -1.327 -0.316 1.00 96.50 103 PHE A C 1
ATOM 825 O O . PHE A 1 103 ? 10.508 -0.531 0.501 1.00 96.50 103 PHE A O 1
ATOM 832 N N . THR A 1 104 ? 8.894 -1.133 -0.935 1.00 95.38 104 THR A N 1
ATOM 833 C CA . THR A 1 104 ? 7.989 -0.030 -0.596 1.00 95.38 104 THR A CA 1
ATOM 834 C C . THR A 1 104 ? 6.865 -0.497 0.323 1.00 95.38 104 THR A C 1
ATOM 836 O O . THR A 1 104 ? 6.259 -1.544 0.110 1.00 95.38 104 THR A O 1
ATOM 839 N N . SER A 1 105 ? 6.543 0.326 1.319 1.00 94.50 105 SER A N 1
ATOM 840 C CA . SER A 1 105 ? 5.389 0.167 2.214 1.00 94.50 105 SER A CA 1
ATOM 841 C C . SER A 1 105 ? 4.079 0.706 1.612 1.00 94.50 105 SER A C 1
ATOM 843 O O . SER A 1 105 ? 3.041 0.704 2.283 1.00 94.50 105 SER A O 1
ATOM 845 N N . GLY A 1 106 ? 4.106 1.193 0.362 1.00 94.56 106 GLY A N 1
ATOM 846 C CA . GLY A 1 106 ? 2.932 1.735 -0.327 1.00 94.56 106 GLY A CA 1
ATOM 847 C C . GLY A 1 106 ? 1.857 0.681 -0.624 1.00 94.56 106 GLY A C 1
ATOM 848 O O . GLY A 1 106 ? 0.686 1.018 -0.803 1.00 94.56 106 GLY A O 1
ATOM 849 N N . LEU A 1 107 ? 2.252 -0.595 -0.652 1.00 97.06 107 LEU A N 1
ATOM 850 C CA . LEU A 1 107 ? 1.382 -1.767 -0.699 1.00 97.06 107 LEU A CA 1
ATOM 851 C C . LEU A 1 107 ? 2.033 -2.873 0.134 1.00 97.06 107 LEU A C 1
ATOM 853 O O . LEU A 1 107 ? 3.176 -3.242 -0.124 1.00 97.06 107 LEU A O 1
ATOM 857 N N . MET A 1 108 ? 1.308 -3.417 1.108 1.00 97.88 108 MET A N 1
ATOM 858 C CA . MET A 1 108 ? 1.793 -4.524 1.939 1.00 97.88 108 MET A CA 1
ATOM 859 C C . MET A 1 108 ? 0.691 -5.559 2.120 1.00 97.88 108 MET A C 1
ATOM 861 O O . MET A 1 108 ? -0.392 -5.225 2.598 1.00 97.88 108 MET A O 1
ATOM 865 N N . LEU A 1 109 ? 0.966 -6.818 1.791 1.00 98.44 109 LEU A N 1
ATOM 866 C CA . LEU A 1 109 ? 0.139 -7.933 2.243 1.00 98.44 109 LEU A CA 1
ATOM 867 C C . LEU A 1 109 ? 0.730 -8.466 3.543 1.00 98.44 109 LEU A C 1
ATOM 869 O O . LEU A 1 109 ? 1.835 -8.992 3.549 1.00 98.44 109 LEU A O 1
ATOM 873 N N . ILE A 1 110 ? -0.004 -8.324 4.634 1.00 98.25 110 ILE A N 1
ATOM 874 C CA . ILE A 1 110 ? 0.450 -8.630 5.988 1.00 98.25 110 ILE A CA 1
ATOM 875 C C . ILE A 1 110 ? -0.253 -9.896 6.471 1.00 98.25 110 ILE A C 1
ATOM 877 O O . ILE A 1 110 ? -1.456 -10.060 6.241 1.00 98.25 110 ILE A O 1
ATOM 881 N N . GLN A 1 111 ? 0.480 -10.764 7.169 1.00 97.81 111 GLN A N 1
ATOM 882 C CA . GLN A 1 111 ? -0.089 -11.788 8.043 1.00 97.81 111 GLN A CA 1
ATOM 883 C C . GLN A 1 111 ? -0.032 -11.262 9.488 1.00 97.81 111 GLN A C 1
ATOM 885 O O . GLN A 1 111 ? 1.032 -11.312 10.109 1.00 97.81 111 GLN A O 1
ATOM 890 N N . PRO A 1 112 ? -1.139 -10.712 10.025 1.00 97.44 112 PRO A N 1
ATOM 891 C CA . PRO A 1 112 ? -1.121 -10.052 11.326 1.00 97.44 112 PRO A CA 1
ATOM 892 C C . PRO A 1 112 ? -0.764 -11.023 12.455 1.00 97.44 112 PRO A C 1
ATOM 894 O O . PRO A 1 112 ? -1.246 -12.156 12.486 1.00 97.44 112 PRO A O 1
ATOM 897 N N . SER A 1 113 ? 0.042 -10.568 13.412 1.00 96.75 113 SER A N 1
ATOM 898 C CA . SER A 1 113 ? 0.305 -11.292 14.659 1.00 96.75 113 SER A CA 1
ATOM 899 C C . SER A 1 113 ? 0.698 -10.317 15.763 1.00 96.75 113 SER A C 1
ATOM 901 O O . SER A 1 113 ? 1.253 -9.246 15.500 1.00 96.75 113 SER A O 1
ATOM 903 N N . THR A 1 114 ? 0.399 -10.679 17.009 1.00 96.25 114 THR A N 1
ATOM 904 C CA . THR A 1 114 ? 0.779 -9.862 18.167 1.00 96.25 114 THR A CA 1
ATOM 905 C C . THR A 1 114 ? 2.299 -9.813 18.321 1.00 96.25 114 THR A C 1
ATOM 907 O O . THR A 1 114 ? 2.843 -8.772 18.678 1.00 96.25 114 THR A O 1
ATOM 910 N N . GLU A 1 115 ? 2.986 -10.907 18.001 1.00 96.00 115 GLU A N 1
ATOM 911 C CA . GLU A 1 115 ? 4.441 -11.023 18.037 1.00 96.00 115 GLU A CA 1
ATOM 912 C C . GLU A 1 115 ? 5.112 -10.052 17.056 1.00 96.00 115 GLU A C 1
ATOM 914 O O . GLU A 1 115 ? 5.941 -9.242 17.472 1.00 96.00 115 GLU A O 1
ATOM 919 N N . GLU A 1 116 ? 4.713 -10.067 15.779 1.00 94.88 116 GLU A N 1
ATOM 920 C CA . GLU A 1 116 ? 5.272 -9.156 14.769 1.00 94.88 116 GLU A CA 1
ATOM 921 C C . GLU A 1 116 ? 4.917 -7.697 15.057 1.00 94.88 116 GLU A C 1
ATOM 923 O O . GLU A 1 116 ? 5.743 -6.802 14.879 1.00 94.88 116 GLU A O 1
ATOM 928 N N . PHE A 1 117 ? 3.708 -7.442 15.564 1.00 95.25 117 PHE A N 1
ATOM 929 C CA . PHE A 1 117 ? 3.317 -6.096 15.960 1.00 95.25 117 PHE A CA 1
ATOM 930 C C . PHE A 1 117 ? 4.175 -5.555 17.113 1.00 95.25 117 PHE A C 1
ATOM 932 O O . PHE A 1 117 ? 4.609 -4.405 17.056 1.00 95.25 117 PHE A O 1
ATOM 939 N N . ASN A 1 118 ? 4.471 -6.373 18.127 1.00 94.38 118 ASN A N 1
ATOM 940 C CA . ASN A 1 118 ? 5.353 -5.970 19.223 1.00 94.38 118 ASN A CA 1
ATOM 941 C C . ASN A 1 118 ? 6.780 -5.703 18.727 1.00 94.38 118 ASN A C 1
ATOM 943 O O . ASN A 1 118 ? 7.347 -4.670 19.072 1.00 94.38 118 ASN A O 1
ATOM 947 N N . ARG A 1 119 ? 7.318 -6.562 17.849 1.00 93.50 119 ARG A N 1
ATOM 948 C CA . ARG A 1 119 ? 8.637 -6.368 17.218 1.00 93.50 119 ARG A CA 1
ATOM 949 C C . ARG A 1 119 ? 8.719 -5.042 16.450 1.00 93.50 119 ARG A C 1
ATOM 951 O O . ARG A 1 119 ? 9.720 -4.337 16.534 1.00 93.50 119 ARG A O 1
ATOM 958 N N . LEU A 1 120 ? 7.653 -4.681 15.731 1.00 91.88 120 LEU A N 1
ATOM 959 C CA . LEU A 1 120 ? 7.537 -3.385 15.054 1.00 91.88 120 LEU A CA 1
ATOM 960 C C . LEU A 1 120 ? 7.483 -2.215 16.038 1.00 91.88 120 LEU A C 1
ATOM 962 O O . LEU A 1 120 ? 8.132 -1.199 15.805 1.00 91.88 120 LEU A O 1
ATOM 966 N N . LEU A 1 121 ? 6.715 -2.330 17.124 1.00 89.31 121 LEU A N 1
ATOM 967 C CA . LEU A 1 121 ? 6.626 -1.275 18.135 1.00 89.31 121 LEU A CA 1
ATOM 968 C C . LEU A 1 121 ? 7.961 -1.042 18.846 1.00 89.31 121 LEU A C 1
ATOM 970 O O . LEU A 1 121 ? 8.322 0.114 19.047 1.00 89.31 121 LEU A O 1
ATOM 974 N N . GLU A 1 122 ? 8.689 -2.102 19.192 1.00 90.31 122 GLU A N 1
ATOM 975 C CA . GLU A 1 122 ? 10.040 -2.001 19.760 1.00 90.31 122 GLU A CA 1
ATOM 976 C C . GLU A 1 122 ? 10.960 -1.225 18.809 1.00 90.31 122 GLU A C 1
ATOM 978 O O . GLU A 1 122 ? 11.572 -0.237 19.205 1.00 90.31 122 GLU A O 1
ATOM 983 N N . GLU A 1 123 ? 10.969 -1.568 17.518 1.00 88.75 123 GLU A N 1
ATOM 984 C CA . GLU A 1 123 ? 11.763 -0.835 16.527 1.00 88.75 123 GLU A CA 1
ATOM 985 C C . GLU A 1 123 ? 11.337 0.642 16.411 1.00 88.75 123 GLU A C 1
ATOM 987 O O . GLU A 1 123 ? 12.189 1.534 16.398 1.00 88.75 123 GLU A O 1
ATOM 992 N N . ILE A 1 124 ? 10.026 0.914 16.392 1.00 84.25 124 ILE A N 1
ATOM 993 C CA . ILE A 1 124 ? 9.469 2.273 16.320 1.00 84.25 124 ILE A CA 1
ATOM 994 C C . ILE A 1 124 ? 9.820 3.098 17.560 1.00 84.25 124 ILE A C 1
ATOM 996 O O . ILE A 1 124 ? 10.036 4.298 17.417 1.00 84.25 124 ILE A O 1
ATOM 1000 N N . TRP A 1 125 ? 9.855 2.539 18.767 1.00 83.00 125 TRP A N 1
ATOM 1001 C CA . TRP A 1 125 ? 10.033 3.337 19.988 1.00 83.00 125 TRP A CA 1
ATOM 1002 C C . TRP A 1 125 ? 11.473 3.367 20.500 1.00 83.00 125 TRP A C 1
ATOM 1004 O O . TRP A 1 125 ? 11.902 4.413 20.995 1.00 83.00 125 TRP A O 1
ATOM 1014 N N . ASP A 1 126 ? 12.236 2.292 20.311 1.00 81.88 126 ASP A N 1
ATOM 1015 C CA . ASP A 1 126 ? 13.557 2.137 20.928 1.00 81.88 126 ASP A CA 1
ATOM 1016 C C . ASP A 1 126 ? 14.709 2.629 20.040 1.00 81.88 126 ASP A C 1
ATOM 1018 O O . ASP A 1 126 ? 15.801 2.903 20.542 1.00 81.88 126 ASP A O 1
ATOM 1022 N N . ASN A 1 127 ? 14.480 2.822 18.735 1.00 70.69 127 ASN A N 1
ATOM 1023 C CA . ASN A 1 127 ? 15.483 3.376 17.822 1.00 70.69 127 ASN A CA 1
ATOM 1024 C C . ASN A 1 127 ? 15.145 4.832 17.474 1.00 70.69 127 ASN A C 1
ATOM 1026 O O . ASN A 1 127 ? 14.227 5.072 16.693 1.00 70.69 127 ASN A O 1
ATOM 1030 N N . PRO A 1 128 ? 15.852 5.846 18.008 1.00 60.19 128 PRO A N 1
ATOM 1031 C CA . PRO A 1 128 ? 15.565 7.263 17.758 1.00 60.19 128 PRO A CA 1
ATOM 1032 C C . PRO A 1 128 ? 16.007 7.744 16.360 1.00 60.19 128 PRO A C 1
ATOM 1034 O O . PRO A 1 128 ? 16.396 8.900 16.206 1.00 60.19 128 PRO A O 1
ATOM 1037 N N . SER A 1 129 ? 15.978 6.879 15.345 1.00 63.19 129 SER A N 1
ATOM 1038 C CA . SER A 1 129 ? 16.295 7.259 13.972 1.00 63.19 129 SER A CA 1
ATOM 1039 C C . SER A 1 129 ? 15.208 8.157 13.368 1.00 63.19 129 SER A C 1
ATOM 1041 O O . SER A 1 129 ? 14.044 8.130 13.778 1.00 63.19 129 SER A O 1
ATOM 1043 N N . GLU A 1 130 ? 15.604 8.961 12.376 1.00 68.88 130 GLU A N 1
ATOM 1044 C CA . GLU A 1 130 ? 14.699 9.708 11.484 1.00 68.88 130 GLU A CA 1
ATOM 1045 C C . GLU A 1 130 ? 14.024 8.789 10.444 1.00 68.88 130 GLU A C 1
ATOM 1047 O O . GLU A 1 130 ? 13.429 9.270 9.484 1.00 68.88 130 GLU A O 1
ATOM 1052 N N . ASP A 1 131 ? 14.132 7.473 10.640 1.00 74.31 131 ASP A N 1
ATOM 1053 C CA . ASP A 1 131 ? 13.593 6.424 9.782 1.00 74.31 131 ASP A CA 1
ATOM 1054 C C . ASP A 1 131 ? 12.072 6.473 9.779 1.00 74.31 131 ASP A C 1
ATOM 1056 O O . ASP A 1 131 ? 11.441 6.558 10.838 1.00 74.31 131 ASP A O 1
ATOM 1060 N N . TYR A 1 132 ? 11.477 6.362 8.599 1.00 82.94 132 TYR A N 1
ATOM 1061 C CA . TYR A 1 132 ? 10.038 6.296 8.428 1.00 82.94 132 TYR A CA 1
ATOM 1062 C C . TYR A 1 132 ? 9.598 4.835 8.275 1.00 82.94 132 TYR A C 1
ATOM 1064 O O . TYR A 1 132 ? 10.301 3.880 8.615 1.00 82.94 132 TYR A O 1
ATOM 1072 N N . ASP A 1 133 ? 8.373 4.646 7.808 1.00 84.25 133 ASP A N 1
ATOM 1073 C CA . ASP A 1 133 ? 7.780 3.336 7.599 1.00 84.25 133 ASP A CA 1
ATOM 1074 C C . ASP A 1 133 ? 8.592 2.447 6.647 1.00 84.25 133 ASP A C 1
ATOM 1076 O O . ASP A 1 133 ? 8.739 1.260 6.937 1.00 84.25 133 ASP A O 1
ATOM 1080 N N . MET A 1 134 ? 9.132 2.990 5.548 1.00 89.56 134 MET A N 1
ATOM 1081 C CA . MET A 1 134 ? 9.918 2.208 4.584 1.00 89.56 134 MET A CA 1
ATOM 1082 C C . MET A 1 134 ? 11.223 1.680 5.184 1.00 89.56 134 MET A C 1
ATOM 1084 O O . MET A 1 134 ? 11.532 0.499 5.013 1.00 89.56 134 MET A O 1
ATOM 1088 N N . GLU A 1 135 ? 11.976 2.506 5.904 1.00 90.19 135 GLU A N 1
ATOM 1089 C CA . GLU A 1 135 ? 13.234 2.096 6.528 1.00 90.19 135 GLU A CA 1
ATOM 1090 C C . GLU A 1 135 ? 12.996 1.011 7.587 1.00 90.19 135 GLU A C 1
ATOM 1092 O O . GLU A 1 135 ? 13.688 -0.008 7.587 1.00 90.19 135 GLU A O 1
ATOM 1097 N N . ILE A 1 136 ? 11.955 1.163 8.417 1.00 90.69 136 ILE A N 1
ATOM 1098 C CA . ILE A 1 136 ? 11.603 0.178 9.452 1.00 90.69 136 ILE A CA 1
ATOM 1099 C C . ILE A 1 136 ? 11.248 -1.175 8.837 1.00 90.69 136 ILE A C 1
ATOM 1101 O O . ILE A 1 136 ? 11.792 -2.201 9.251 1.00 90.69 136 ILE A O 1
ATOM 1105 N N . VAL A 1 137 ? 10.349 -1.213 7.846 1.00 93.44 137 VAL A N 1
ATOM 1106 C CA . VAL A 1 137 ? 9.932 -2.502 7.268 1.00 93.44 137 VAL A CA 1
ATOM 1107 C C . VAL A 1 137 ? 11.070 -3.176 6.510 1.00 93.44 137 VAL A C 1
ATOM 1109 O O . VAL A 1 137 ? 11.181 -4.397 6.567 1.00 93.44 137 VAL A O 1
ATOM 1112 N N . ASN A 1 138 ? 11.953 -2.415 5.855 1.00 94.81 138 ASN A N 1
ATOM 1113 C CA . ASN A 1 138 ? 13.140 -2.983 5.213 1.00 94.81 138 ASN A CA 1
ATOM 1114 C C . ASN A 1 138 ? 14.149 -3.504 6.242 1.00 94.81 138 ASN A C 1
ATOM 1116 O O . ASN A 1 138 ? 14.716 -4.574 6.037 1.00 94.81 138 ASN A O 1
ATOM 1120 N N . LYS A 1 139 ? 14.337 -2.808 7.368 1.00 93.19 139 LYS A N 1
ATOM 1121 C CA . LYS A 1 139 ? 15.216 -3.261 8.454 1.00 93.19 139 LYS A CA 1
ATOM 1122 C C . LYS A 1 139 ? 14.717 -4.556 9.101 1.00 93.19 139 LYS A C 1
ATOM 1124 O O . LYS A 1 139 ? 15.520 -5.431 9.409 1.00 93.19 139 LYS A O 1
ATOM 1129 N N . ILE A 1 140 ? 13.407 -4.679 9.319 1.00 93.62 140 ILE A N 1
ATOM 1130 C CA . ILE A 1 140 ? 12.813 -5.836 10.007 1.00 93.62 140 ILE A CA 1
ATOM 1131 C C . ILE A 1 140 ? 12.618 -7.031 9.065 1.00 93.62 140 ILE A C 1
ATOM 1133 O O . ILE A 1 140 ? 12.852 -8.168 9.482 1.00 93.62 140 ILE A O 1
ATOM 1137 N N . TYR A 1 141 ? 12.175 -6.781 7.827 1.00 95.25 141 TYR A N 1
ATOM 1138 C CA . TYR A 1 141 ? 11.689 -7.812 6.901 1.00 95.25 141 TYR A CA 1
ATOM 1139 C C . TYR A 1 141 ? 12.496 -7.942 5.608 1.00 95.25 141 TYR A C 1
ATOM 1141 O O . TYR A 1 141 ? 12.139 -8.773 4.777 1.00 95.25 141 TYR A O 1
ATOM 1149 N N . GLY A 1 142 ? 13.551 -7.150 5.398 1.00 93.00 142 GLY A N 1
ATOM 1150 C CA . GLY A 1 142 ? 14.294 -7.123 4.131 1.00 93.00 142 GLY A CA 1
ATOM 1151 C C . GLY A 1 142 ? 14.782 -8.495 3.654 1.00 93.00 142 GLY A C 1
ATOM 1152 O O . GLY A 1 142 ? 14.770 -8.752 2.451 1.00 93.00 142 GLY A O 1
ATOM 1153 N N . ASP A 1 143 ? 15.120 -9.387 4.590 1.00 91.88 143 ASP A N 1
ATOM 1154 C CA . ASP A 1 143 ? 15.604 -10.741 4.300 1.00 91.88 143 ASP A CA 1
ATOM 1155 C C . ASP A 1 143 ? 14.488 -11.807 4.218 1.00 91.88 143 ASP A C 1
ATOM 1157 O O . ASP A 1 143 ? 14.670 -12.828 3.557 1.00 91.88 143 ASP A O 1
ATOM 1161 N N . ASP A 1 144 ? 13.322 -11.560 4.830 1.00 89.31 144 ASP A N 1
ATOM 1162 C CA . ASP A 1 144 ? 12.245 -12.553 5.030 1.00 89.31 144 ASP A CA 1
ATOM 1163 C C . ASP A 1 144 ? 10.918 -12.186 4.332 1.00 89.31 144 ASP A C 1
ATOM 1165 O O . ASP A 1 144 ? 9.885 -12.837 4.522 1.00 89.31 144 ASP A O 1
ATOM 1169 N N . THR A 1 145 ? 10.912 -11.125 3.526 1.00 95.81 145 THR A N 1
ATOM 1170 C CA . THR A 1 145 ? 9.715 -10.662 2.815 1.00 95.81 145 THR A CA 1
ATOM 1171 C C . THR A 1 145 ? 9.455 -11.464 1.545 1.00 95.81 145 THR A C 1
ATOM 1173 O O . THR A 1 145 ? 10.356 -11.778 0.757 1.00 95.81 145 THR A O 1
ATOM 1176 N N . LEU A 1 146 ? 8.181 -11.752 1.292 1.00 97.62 146 LEU A N 1
ATOM 1177 C CA . LEU A 1 146 ? 7.763 -12.291 0.007 1.00 97.62 146 LEU A CA 1
ATOM 1178 C C . LEU A 1 146 ? 7.678 -11.157 -1.029 1.00 97.62 146 LEU A C 1
ATOM 1180 O O . LEU A 1 146 ? 6.999 -10.151 -0.837 1.00 97.62 146 LEU A O 1
ATOM 1184 N N . ILE A 1 147 ? 8.349 -11.320 -2.166 1.00 97.56 147 ILE A N 1
ATOM 1185 C CA . ILE A 1 147 ? 8.404 -10.270 -3.189 1.00 97.56 147 ILE A CA 1
ATOM 1186 C C . ILE A 1 147 ? 7.115 -10.261 -4.014 1.00 97.56 147 ILE A C 1
ATOM 1188 O O . ILE A 1 147 ? 6.797 -11.237 -4.697 1.00 97.56 147 ILE A O 1
ATOM 1192 N N . ILE A 1 148 ? 6.423 -9.122 -4.026 1.00 97.94 148 ILE A N 1
ATOM 1193 C CA . ILE A 1 148 ? 5.382 -8.817 -5.014 1.00 97.94 148 ILE A CA 1
ATOM 1194 C C . ILE A 1 148 ? 6.073 -8.142 -6.213 1.00 97.94 148 ILE A C 1
ATOM 1196 O O . ILE A 1 148 ? 6.877 -7.229 -6.023 1.00 97.94 148 ILE A O 1
ATOM 1200 N N . PRO A 1 149 ? 5.824 -8.549 -7.467 1.00 96.00 149 PRO A N 1
ATOM 1201 C CA . PRO A 1 149 ? 6.387 -7.825 -8.603 1.00 96.00 149 PRO A CA 1
ATOM 1202 C C . PRO A 1 149 ? 5.785 -6.412 -8.666 1.00 96.00 149 PRO A C 1
ATOM 1204 O O . PRO A 1 149 ? 4.577 -6.247 -8.546 1.00 96.00 149 PRO A O 1
ATOM 1207 N N . HIS A 1 150 ? 6.579 -5.364 -8.890 1.00 96.25 150 HIS A N 1
ATOM 1208 C CA . HIS A 1 150 ? 6.018 -4.006 -9.003 1.00 96.25 150 HIS A CA 1
ATOM 1209 C C . HIS A 1 150 ? 5.123 -3.848 -10.241 1.00 96.25 150 HIS A C 1
ATOM 1211 O O . HIS A 1 150 ? 4.200 -3.045 -10.245 1.00 96.25 150 HIS A O 1
ATOM 12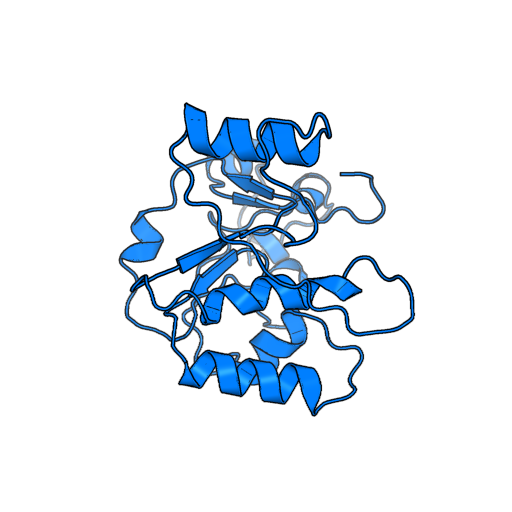17 N N . ARG A 1 151 ? 5.316 -4.667 -11.278 1.00 96.75 151 ARG A N 1
ATOM 1218 C CA . ARG A 1 151 ? 4.386 -4.779 -12.410 1.00 96.75 151 ARG A CA 1
ATOM 1219 C C . ARG A 1 151 ? 3.456 -5.980 -12.183 1.00 96.75 151 ARG A C 1
ATOM 1221 O O . ARG A 1 151 ? 3.968 -7.097 -12.115 1.00 96.75 151 ARG A O 1
ATOM 1228 N N . PRO A 1 152 ? 2.122 -5.813 -12.085 1.00 97.31 152 PRO A N 1
ATOM 1229 C CA . PRO A 1 152 ? 1.334 -4.579 -12.230 1.00 97.31 152 PRO A CA 1
ATOM 1230 C C . PRO A 1 152 ? 0.963 -3.858 -10.909 1.00 97.31 152 PRO A C 1
ATOM 1232 O O . PRO A 1 152 ? 0.095 -2.984 -10.919 1.00 97.31 152 PRO A O 1
ATOM 1235 N N . TYR A 1 153 ? 1.542 -4.239 -9.768 1.00 98.12 153 TYR A N 1
ATOM 1236 C CA . TYR A 1 153 ? 1.057 -3.874 -8.425 1.00 98.12 153 TYR A CA 1
ATOM 1237 C C . TYR A 1 153 ? 1.578 -2.550 -7.840 1.00 98.12 153 TYR A C 1
ATOM 1239 O O . TYR A 1 153 ? 1.220 -2.203 -6.719 1.00 98.12 153 TYR A O 1
ATOM 1247 N N . MET A 1 154 ? 2.439 -1.821 -8.542 1.00 96.94 154 MET A N 1
ATOM 1248 C CA . MET A 1 154 ? 2.985 -0.545 -8.087 1.00 96.94 154 MET A CA 1
ATOM 1249 C C . MET A 1 154 ? 3.488 0.268 -9.283 1.00 96.94 154 MET A C 1
ATOM 1251 O O . MET A 1 154 ? 4.594 0.052 -9.781 1.00 96.94 154 MET A O 1
ATOM 1255 N N . LEU A 1 155 ? 2.675 1.216 -9.738 1.00 97.12 155 LEU A N 1
ATOM 1256 C CA . LEU A 1 155 ? 3.070 2.227 -10.716 1.00 97.12 155 LEU A CA 1
ATOM 1257 C C . LEU A 1 155 ? 3.086 3.594 -10.032 1.00 97.12 155 LEU A C 1
ATOM 1259 O O . LEU A 1 155 ? 2.063 4.010 -9.495 1.00 97.12 155 LEU A O 1
ATOM 1263 N N . LEU A 1 156 ? 4.215 4.301 -10.072 1.00 95.81 156 LEU A N 1
ATOM 1264 C CA . LEU A 1 156 ? 4.263 5.693 -9.629 1.00 95.81 156 LEU A CA 1
ATOM 1265 C C . LEU A 1 156 ? 3.741 6.612 -10.734 1.00 95.81 156 LEU A C 1
ATOM 1267 O O . LEU A 1 156 ? 4.114 6.458 -11.898 1.00 95.81 156 LEU A O 1
ATOM 1271 N N . THR A 1 157 ? 2.948 7.627 -10.395 1.00 93.88 157 THR A N 1
ATOM 1272 C CA . THR A 1 157 ? 2.542 8.654 -11.375 1.00 93.88 157 THR A CA 1
ATOM 1273 C C . THR A 1 157 ? 3.733 9.405 -11.972 1.00 93.88 157 THR A C 1
ATOM 1275 O O . THR A 1 157 ? 3.699 9.775 -13.148 1.00 93.88 157 THR A O 1
ATOM 1278 N N . GLY A 1 158 ? 4.818 9.557 -11.207 1.00 92.25 158 GLY A N 1
ATOM 1279 C CA . GLY A 1 158 ? 6.076 10.136 -11.679 1.00 92.25 158 GLY A CA 1
ATOM 1280 C C . GLY A 1 158 ? 6.709 9.363 -12.833 1.00 92.25 158 GLY A C 1
ATOM 1281 O O . GLY A 1 158 ? 7.331 9.976 -13.700 1.00 92.25 158 GLY A O 1
ATOM 1282 N N . GLU A 1 159 ? 6.467 8.052 -12.914 1.00 94.88 159 GLU A N 1
ATOM 1283 C CA . GLU A 1 159 ? 6.953 7.208 -14.008 1.00 94.88 159 GLU A CA 1
ATOM 1284 C C . GLU A 1 159 ? 6.400 7.658 -15.356 1.00 94.88 159 GLU A C 1
ATOM 1286 O O . GLU A 1 159 ? 7.127 7.714 -16.338 1.00 94.88 159 GLU A O 1
ATOM 1291 N N . LEU A 1 160 ? 5.133 8.077 -15.401 1.00 93.06 160 LEU A N 1
ATOM 1292 C CA . LEU A 1 160 ? 4.481 8.529 -16.634 1.00 93.06 160 LEU A CA 1
ATOM 1293 C C . LEU A 1 160 ? 5.088 9.825 -17.195 1.00 93.06 160 LEU A C 1
ATOM 1295 O O . LEU A 1 160 ? 4.816 10.186 -18.340 1.00 93.06 160 LEU A O 1
ATOM 1299 N N . ARG A 1 161 ? 5.886 10.538 -16.391 1.00 90.00 161 ARG A N 1
ATOM 1300 C CA . ARG A 1 161 ? 6.561 11.793 -16.758 1.00 90.00 161 ARG A CA 1
ATOM 1301 C C . ARG A 1 161 ? 8.079 11.640 -16.859 1.00 90.00 161 ARG A C 1
ATOM 1303 O O . ARG A 1 161 ? 8.753 12.605 -17.224 1.00 90.00 161 ARG A O 1
ATOM 1310 N N . ALA A 1 162 ? 8.617 10.478 -16.494 1.00 91.69 162 ALA A N 1
ATOM 1311 C CA . ALA A 1 162 ? 10.047 10.236 -16.489 1.00 91.69 162 ALA A CA 1
ATOM 1312 C C . ALA A 1 162 ? 10.614 10.275 -17.915 1.00 91.69 162 ALA A C 1
ATOM 1314 O O . ALA A 1 162 ? 9.928 9.988 -18.892 1.00 91.69 162 ALA A O 1
ATOM 1315 N N . GLN A 1 163 ? 11.886 10.656 -18.035 1.00 92.38 163 GLN A N 1
ATOM 1316 C CA . GLN A 1 163 ? 12.605 10.618 -19.315 1.00 92.38 163 GLN A CA 1
ATOM 1317 C C . GLN A 1 163 ? 13.229 9.246 -19.591 1.00 92.38 163 GLN A C 1
ATOM 1319 O O . GLN A 1 163 ? 13.523 8.921 -20.739 1.00 92.38 163 GLN A O 1
ATOM 1324 N N . SER A 1 164 ? 13.461 8.467 -18.535 1.00 93.81 164 SER A N 1
ATOM 1325 C CA . SER A 1 164 ? 13.979 7.106 -18.596 1.00 93.81 164 SER A CA 1
ATOM 1326 C C . SER A 1 164 ? 13.059 6.196 -17.801 1.00 93.81 164 SER A C 1
ATOM 1328 O O . SER A 1 164 ? 12.654 6.552 -16.698 1.00 93.81 164 SER A O 1
ATOM 1330 N N . HIS A 1 165 ? 12.785 5.023 -18.366 1.00 95.81 165 HIS A N 1
ATOM 1331 C CA . HIS A 1 165 ? 11.893 4.013 -17.798 1.00 95.81 165 HIS A CA 1
ATOM 1332 C C . HIS A 1 165 ? 12.622 2.703 -17.486 1.00 95.81 165 HIS A C 1
ATOM 1334 O O . HIS A 1 165 ? 11.991 1.700 -17.169 1.00 95.81 165 HIS A O 1
ATOM 1340 N N . GLU A 1 166 ? 13.956 2.685 -17.581 1.00 94.88 166 GLU A N 1
ATOM 1341 C CA . GLU A 1 166 ? 14.765 1.477 -17.368 1.00 94.88 166 GLU A CA 1
ATOM 1342 C C . GLU A 1 166 ? 14.549 0.885 -15.969 1.00 94.88 166 GLU A C 1
ATOM 1344 O O . GLU A 1 166 ? 14.464 -0.331 -15.825 1.00 94.88 166 GLU A O 1
ATOM 1349 N N . ALA A 1 167 ? 14.383 1.734 -14.952 1.00 94.44 167 ALA A N 1
ATOM 1350 C CA . ALA A 1 167 ? 14.096 1.309 -13.586 1.00 94.44 167 ALA A CA 1
ATOM 1351 C C . ALA A 1 167 ? 12.742 0.587 -13.473 1.00 94.44 167 ALA A C 1
ATOM 1353 O O . ALA A 1 167 ? 12.648 -0.477 -12.862 1.00 94.44 167 ALA A O 1
ATOM 1354 N N . TYR A 1 168 ? 11.698 1.119 -14.116 1.00 96.06 168 TYR A N 1
ATOM 1355 C CA . TYR A 1 168 ? 10.378 0.492 -14.144 1.00 96.06 168 TYR A CA 1
ATOM 1356 C C . TYR A 1 168 ? 10.345 -0.775 -15.006 1.00 96.06 168 TYR A C 1
ATOM 1358 O O . TYR A 1 168 ? 9.750 -1.784 -14.618 1.00 96.06 168 TYR A O 1
ATOM 1366 N N . LEU A 1 169 ? 10.992 -0.755 -16.170 1.00 95.69 169 LEU A N 1
ATOM 1367 C CA . LEU A 1 169 ? 11.060 -1.906 -17.072 1.00 95.69 169 LEU A CA 1
ATOM 1368 C C . LEU A 1 169 ? 11.991 -3.003 -16.525 1.00 95.69 169 LEU A C 1
ATOM 1370 O O . LEU A 1 169 ? 11.813 -4.188 -16.815 1.00 95.69 169 LEU A O 1
ATOM 1374 N N . GLY A 1 170 ? 12.970 -2.633 -15.701 1.00 92.38 170 GLY A N 1
ATOM 1375 C CA . GLY A 1 170 ? 14.012 -3.522 -15.190 1.00 92.38 170 GLY A CA 1
ATOM 1376 C C . GLY A 1 170 ? 14.963 -4.029 -16.279 1.00 92.38 170 GLY A C 1
ATOM 1377 O O . GLY A 1 170 ? 15.646 -5.031 -16.072 1.00 92.38 170 GLY A O 1
ATOM 1378 N N . ASN A 1 171 ? 14.962 -3.404 -17.461 1.00 92.19 171 ASN A N 1
ATOM 1379 C CA . ASN A 1 171 ? 15.813 -3.747 -18.596 1.00 92.19 171 ASN A CA 1
ATOM 1380 C C . ASN A 1 171 ? 15.864 -2.611 -19.632 1.00 92.19 171 ASN A C 1
ATOM 1382 O O . ASN A 1 171 ? 15.126 -1.633 -19.542 1.00 92.19 171 ASN A O 1
ATOM 1386 N N . THR A 1 172 ? 16.727 -2.786 -20.634 1.00 92.69 172 THR A N 1
ATOM 1387 C CA . THR A 1 172 ? 16.998 -1.810 -21.699 1.00 92.69 172 THR A CA 1
ATOM 1388 C C . THR A 1 172 ? 16.445 -2.202 -23.072 1.00 92.69 172 THR A C 1
ATOM 1390 O O . THR A 1 172 ? 16.673 -1.480 -24.041 1.00 92.69 172 THR A O 1
ATOM 1393 N N . TYR A 1 173 ? 15.760 -3.345 -23.194 1.00 94.81 173 TYR A N 1
ATOM 1394 C CA . TYR A 1 173 ? 15.289 -3.869 -24.485 1.00 94.81 173 TYR A CA 1
ATOM 1395 C C . TYR A 1 173 ? 13.780 -3.705 -24.703 1.00 94.81 173 TYR A C 1
ATOM 1397 O O . TYR A 1 173 ? 13.336 -3.698 -25.852 1.00 94.81 173 TYR A O 1
ATOM 1405 N N . GLU A 1 174 ? 12.983 -3.588 -23.639 1.00 95.44 174 GLU A N 1
ATOM 1406 C CA . GLU A 1 174 ? 11.562 -3.259 -23.738 1.00 95.44 174 GLU A CA 1
ATOM 1407 C C . GLU A 1 174 ? 11.389 -1.786 -24.138 1.00 95.44 174 GLU A C 1
ATOM 1409 O O . GLU A 1 174 ? 12.043 -0.891 -23.602 1.00 95.44 174 GLU A O 1
ATOM 1414 N N . ALA A 1 175 ? 10.486 -1.519 -25.081 1.00 95.81 175 ALA A N 1
ATOM 1415 C CA . ALA A 1 175 ? 10.096 -0.155 -25.408 1.00 95.81 175 ALA A CA 1
ATOM 1416 C C . ALA A 1 175 ? 9.044 0.337 -24.408 1.00 95.81 175 ALA A C 1
ATOM 1418 O O . ALA A 1 175 ? 8.076 -0.365 -24.117 1.00 95.81 175 ALA A O 1
ATOM 1419 N N . TRP A 1 176 ? 9.206 1.562 -23.910 1.00 97.12 176 TRP A N 1
ATOM 1420 C CA . TRP A 1 176 ? 8.199 2.186 -23.058 1.00 97.12 176 TRP A CA 1
ATOM 1421 C C . TRP A 1 176 ? 6.907 2.467 -23.833 1.00 97.12 176 TRP A C 1
ATOM 1423 O O . TRP A 1 176 ? 6.923 3.134 -24.870 1.00 97.12 176 TRP A O 1
ATOM 1433 N N . ASN A 1 177 ? 5.781 2.010 -23.285 1.00 97.19 177 ASN A N 1
ATOM 1434 C CA . ASN A 1 177 ? 4.444 2.319 -23.774 1.00 97.19 177 ASN A CA 1
ATOM 1435 C C . ASN A 1 177 ? 3.531 2.673 -22.592 1.00 97.19 177 ASN A C 1
ATOM 1437 O O . ASN A 1 177 ? 3.008 1.796 -21.903 1.00 97.19 177 ASN A O 1
ATOM 1441 N N . ALA A 1 178 ? 3.331 3.974 -22.368 1.00 96.56 178 ALA A N 1
ATOM 1442 C CA . ALA A 1 178 ? 2.544 4.480 -21.245 1.00 96.56 178 ALA A CA 1
ATOM 1443 C C . ALA A 1 178 ? 1.092 3.970 -21.240 1.00 96.56 178 ALA A C 1
ATOM 1445 O O . ALA A 1 178 ? 0.531 3.743 -20.170 1.00 96.56 178 ALA A O 1
ATOM 1446 N N . GLU A 1 179 ? 0.478 3.771 -22.412 1.00 97.06 179 GLU A N 1
ATOM 1447 C CA . GLU A 1 179 ? -0.910 3.309 -22.501 1.00 97.06 179 GLU A CA 1
ATOM 1448 C C . GLU A 1 179 ? -1.036 1.839 -22.086 1.00 97.06 179 GLU A C 1
ATOM 1450 O O . GLU A 1 179 ? -1.933 1.482 -21.322 1.00 97.06 179 GLU A O 1
ATOM 1455 N N . GLU A 1 180 ? -0.118 0.986 -22.546 1.00 97.38 180 GLU A N 1
ATOM 1456 C CA . GLU A 1 180 ? -0.079 -0.425 -22.147 1.00 97.38 180 GLU A CA 1
ATOM 1457 C C . GLU A 1 180 ? 0.231 -0.582 -20.659 1.00 97.38 180 GLU A C 1
ATOM 1459 O O . GLU A 1 180 ? -0.440 -1.354 -19.972 1.00 97.38 180 GLU A O 1
ATOM 1464 N N . VAL A 1 181 ? 1.187 0.197 -20.151 1.00 97.50 181 VAL A N 1
ATOM 1465 C CA . VAL A 1 181 ? 1.558 0.210 -18.734 1.00 97.50 181 VAL A CA 1
ATOM 1466 C C . VAL A 1 181 ? 0.385 0.637 -17.856 1.00 97.50 181 VAL A C 1
ATOM 1468 O O . VAL A 1 181 ? 0.046 -0.069 -16.906 1.00 97.50 181 VAL A O 1
ATOM 1471 N N . LEU A 1 182 ? -0.286 1.744 -18.192 1.00 96.81 182 LEU A N 1
ATOM 1472 C CA . LEU A 1 182 ? -1.438 2.224 -17.429 1.00 96.81 182 LEU A CA 1
ATOM 1473 C C . LEU A 1 182 ? -2.616 1.241 -17.493 1.00 96.81 182 LEU A C 1
ATOM 1475 O O . LEU A 1 182 ? -3.294 1.035 -16.489 1.00 96.81 182 LEU A O 1
ATOM 1479 N N . ARG A 1 183 ? -2.843 0.601 -18.647 1.00 97.56 183 ARG A N 1
ATOM 1480 C CA . ARG A 1 183 ? -3.891 -0.418 -18.816 1.00 97.56 183 ARG A CA 1
ATOM 1481 C C . ARG A 1 183 ? -3.603 -1.684 -18.007 1.00 97.56 183 ARG A C 1
ATOM 1483 O O . ARG A 1 183 ? -4.537 -2.324 -17.532 1.00 97.56 183 ARG A O 1
ATOM 1490 N N . ALA A 1 184 ? -2.334 -2.063 -17.871 1.00 97.56 184 ALA A N 1
ATOM 1491 C CA . ALA A 1 184 ? -1.927 -3.231 -17.097 1.00 97.56 184 ALA A CA 1
ATOM 1492 C C . ALA A 1 184 ? -1.898 -2.962 -15.586 1.00 97.56 184 ALA A C 1
ATOM 1494 O O . ALA A 1 184 ? -2.126 -3.888 -14.810 1.00 97.56 184 ALA A O 1
ATOM 1495 N N . ALA A 1 185 ? -1.619 -1.724 -15.166 1.00 98.06 185 ALA A N 1
ATOM 1496 C CA . ALA A 1 185 ? -1.473 -1.356 -13.764 1.00 98.06 185 ALA A CA 1
ATOM 1497 C C . ALA A 1 185 ? -2.733 -1.675 -12.943 1.00 98.06 185 ALA A C 1
ATOM 1499 O O . ALA A 1 185 ? -3.865 -1.397 -13.346 1.00 98.06 185 ALA A O 1
ATOM 1500 N N . LYS A 1 186 ? -2.517 -2.241 -11.755 1.00 98.44 186 LYS A N 1
ATOM 1501 C CA . LYS A 1 186 ? -3.569 -2.517 -10.769 1.00 98.44 186 LYS A CA 1
ATOM 1502 C C . LYS A 1 186 ? -3.613 -1.468 -9.668 1.00 98.44 186 LYS A C 1
ATOM 1504 O O . LYS A 1 186 ? -4.687 -1.180 -9.149 1.00 98.44 186 LYS A O 1
ATOM 1509 N N . TYR A 1 187 ? -2.468 -0.873 -9.350 1.00 98.00 187 TYR A N 1
ATOM 1510 C CA . TYR A 1 187 ? -2.322 0.086 -8.266 1.00 98.00 187 TYR A CA 1
ATOM 1511 C C . TYR A 1 187 ? -1.418 1.241 -8.700 1.00 98.00 187 TYR A C 1
ATOM 1513 O O . TYR A 1 187 ? -0.265 1.031 -9.088 1.00 98.00 187 TYR A O 1
ATOM 1521 N N . LEU A 1 188 ? -1.979 2.449 -8.675 1.00 96.81 188 LEU A N 1
ATOM 1522 C CA . LEU A 1 188 ? -1.329 3.691 -9.084 1.00 96.81 188 LEU A CA 1
ATOM 1523 C C . LEU A 1 188 ? -1.070 4.549 -7.844 1.00 96.81 188 LEU A C 1
ATOM 1525 O O . LEU A 1 188 ? -2.021 4.959 -7.181 1.00 96.81 188 LEU A O 1
ATOM 1529 N N . HIS A 1 189 ? 0.195 4.815 -7.540 1.00 95.56 189 HIS A N 1
ATOM 1530 C CA . HIS A 1 189 ? 0.636 5.554 -6.357 1.00 95.56 189 HIS A CA 1
ATOM 1531 C C . HIS A 1 189 ? 1.092 6.971 -6.732 1.00 95.56 189 HIS A C 1
ATOM 1533 O O . HIS A 1 189 ? 1.854 7.166 -7.684 1.00 95.56 189 HIS A O 1
ATOM 1539 N N . PHE A 1 190 ? 0.598 7.971 -6.002 1.00 91.62 190 PHE A N 1
ATOM 1540 C CA . PHE A 1 190 ? 0.851 9.389 -6.259 1.00 91.62 190 PHE A CA 1
ATOM 1541 C C . PHE A 1 190 ? 2.083 9.863 -5.475 1.00 91.62 190 PHE A C 1
ATOM 1543 O O . PHE A 1 190 ? 1.975 10.485 -4.415 1.00 91.62 190 PHE A O 1
ATOM 1550 N N . SER A 1 191 ? 3.277 9.607 -6.009 1.00 77.88 191 SER A N 1
ATOM 1551 C CA . SER A 1 191 ? 4.558 9.910 -5.345 1.00 77.88 191 SER A CA 1
ATOM 1552 C C . SER A 1 191 ? 5.237 11.204 -5.827 1.00 77.88 191 SER A C 1
ATOM 1554 O O . SER A 1 191 ? 6.442 11.378 -5.660 1.00 77.88 191 SER A O 1
ATOM 1556 N N . ASP A 1 192 ? 4.492 12.128 -6.433 1.00 71.44 192 ASP A N 1
ATOM 1557 C CA . ASP A 1 192 ? 5.038 13.284 -7.162 1.00 71.44 192 ASP A CA 1
ATOM 1558 C C . ASP A 1 192 ? 5.432 14.490 -6.290 1.00 71.44 192 ASP A C 1
ATOM 1560 O O . ASP A 1 192 ? 5.280 15.631 -6.721 1.00 71.44 192 ASP A O 1
ATOM 1564 N N . TRP A 1 193 ? 5.948 14.295 -5.073 1.00 68.31 193 TRP A N 1
ATOM 1565 C CA . TRP A 1 193 ? 6.339 15.429 -4.222 1.00 68.31 193 TRP A CA 1
ATOM 1566 C C . TRP A 1 193 ? 7.287 16.404 -4.962 1.00 68.31 193 TRP A C 1
ATOM 1568 O O . TRP A 1 193 ? 8.254 15.953 -5.578 1.00 68.31 193 TRP A O 1
ATOM 1578 N N . PRO A 1 194 ? 7.061 17.737 -4.913 1.00 65.50 194 PRO A N 1
ATOM 1579 C CA . PRO A 1 194 ? 6.067 18.475 -4.122 1.00 65.50 194 PRO A CA 1
ATOM 1580 C C . PRO A 1 194 ? 4.755 18.808 -4.859 1.00 65.50 194 PRO A C 1
ATOM 1582 O O . PRO A 1 194 ? 4.030 19.707 -4.434 1.00 65.50 194 PRO A O 1
ATOM 1585 N N . VAL A 1 195 ? 4.444 18.147 -5.977 1.00 67.25 195 VAL A N 1
ATOM 1586 C CA . VAL A 1 195 ? 3.174 18.350 -6.687 1.00 67.25 195 VAL A CA 1
ATOM 1587 C C . VAL A 1 195 ? 2.015 17.979 -5.746 1.00 67.25 195 VAL A C 1
ATOM 1589 O O . VAL A 1 195 ? 2.038 16.889 -5.167 1.00 67.25 195 VAL A O 1
ATOM 1592 N N . PRO A 1 196 ? 1.021 18.870 -5.555 1.00 59.38 196 PRO A N 1
ATOM 1593 C CA . PRO A 1 196 ? -0.151 18.568 -4.741 1.00 59.38 196 PRO A CA 1
ATOM 1594 C C . PRO A 1 196 ? -0.873 17.317 -5.245 1.00 59.38 196 PRO A C 1
ATOM 1596 O O . PRO A 1 196 ? -0.980 17.111 -6.455 1.00 59.38 196 PRO A O 1
ATOM 1599 N N . LYS A 1 197 ? -1.362 16.517 -4.298 1.00 58.34 197 LYS A N 1
ATOM 1600 C CA . LYS A 1 197 ? -2.147 15.303 -4.535 1.00 58.34 197 LYS A CA 1
ATOM 1601 C C . LYS A 1 197 ? -3.636 15.625 -4.543 1.00 58.34 197 LYS A C 1
ATOM 1603 O O . LYS A 1 197 ? -4.044 16.470 -3.711 1.00 58.34 197 LYS A O 1
#

Sequence (197 aa):
MYPSKFLVSENDSSREARLLRFARDNYGVKLKPIEVIMKGGGGAPWSTSYTKLLAFNQTDYDRVLNLDSDATLLQTMDELFLLPPAPVAMPLAYWFYPNERVFTSGLMLIQPSTEEFNRLLEEIWDNPSEDYDMEIV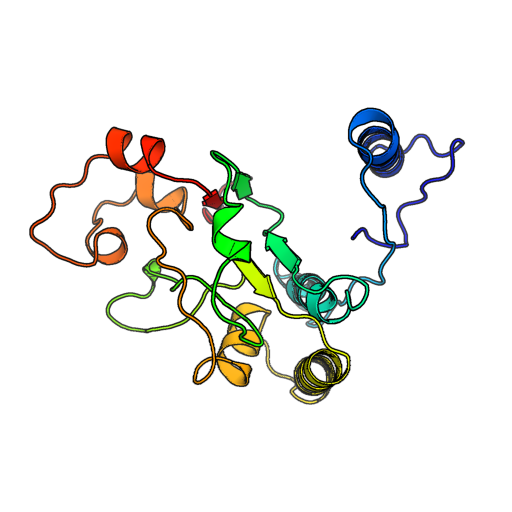NKIYGDDTLIIPHRPYMLLTGELRAQSHEAYLGNTYEAWNAEEVLRAAKYLHFSDWPVPK

Foldseek 3Di:
DEAQVQDCDPPDPDPSNVVVVCCCPVVVDDDDHDHFQAADDDPPPQRRVLSQLCQLQPQVDQKDKGADPQKDFPADPVCVVVDPDFQKAFEFPLVCPPPDTFTDPRIIIGRHDPVVSVVLVCLVPVDNDPDGPRRSCCVVPVPGHHYDYCVQEPDEPVCLVDPDCCSVVVHDPDDDDPVVNVVRHRMYGHPPPPPDD

Secondary structure (DSSP, 8-state):
-EETTS---TT--SHHHHHHHHHHHHH-----EE------SS--TTTTGGGGGGGGG-TTSS-EEEE-SSEEE-S--GGGGGSPP-SEEEEB-GGGTTT---B-TTEEEE---HHHHHHHHHHHHH---S--HHHHHHHHHTTTPEEEPHHHH-EEGGGGG-S--HHHHTSSSSPP-HHHHHHH-SEEE---TTS--